Protein AF-A0A832HFD1-F1 (afdb_monomer_lite)

Sequence (320 aa):
MRHITHAALLLTVIVSAGAAWGQTTTPASANRLATMEELQEMYAAKAYRQCIQHIARVMPPLGEPPAGYTKYALLMLRAECLVSTGDTFSARLAYESAANEAKDATQSAAARARIAVLDRAVSNKISVPGQAEGIDITTEAGRQQGMALVFGESMEKLKREAAEAQKAKSLPPIFRVGPLARETRSLELATTGKDEQTVEVVMPLAELIYELIDTDLDLASNKIAEIRRNAEANAVVSGGWRVENGRTWWQQDSVRVGLSADERRWLREKIVYLGKVNETLDQLREASKKDWGRTGKGWQPLQAKTRKVAAEAQGVLARE

pLDDT: mean 89.85, std 14.91, range [30.02, 98.5]

Structure (mmCIF, N/CA/C/O backbone):
data_AF-A0A832HFD1-F1
#
_entry.id   AF-A0A832HFD1-F1
#
loop_
_atom_site.group_PDB
_atom_site.id
_atom_site.type_symbol
_atom_site.label_atom_id
_atom_site.label_alt_id
_atom_site.label_comp_id
_atom_site.label_asym_id
_atom_site.label_entity_id
_atom_site.label_seq_id
_atom_site.pdbx_PDB_ins_code
_atom_site.Cartn_x
_atom_site.Cartn_y
_atom_site.Cartn_z
_atom_site.occupancy
_atom_site.B_iso_or_equiv
_atom_site.auth_seq_id
_atom_site.auth_comp_id
_atom_site.auth_asym_id
_atom_site.auth_atom_id
_atom_site.pdbx_PDB_model_num
ATOM 1 N N . MET A 1 1 ? -52.241 2.525 5.252 1.00 45.91 1 MET A N 1
ATOM 2 C CA . MET A 1 1 ? -53.246 1.468 5.499 1.00 45.91 1 MET A CA 1
ATOM 3 C C . MET A 1 1 ? -52.607 0.095 5.352 1.00 45.91 1 MET A C 1
ATOM 5 O O . MET A 1 1 ? -52.474 -0.391 4.240 1.00 45.91 1 MET A O 1
ATOM 9 N N . ARG A 1 2 ? -52.200 -0.508 6.468 1.00 39.62 2 ARG A N 1
ATOM 10 C CA . ARG A 1 2 ? -52.451 -1.911 6.828 1.00 39.62 2 ARG A CA 1
ATOM 11 C C . ARG A 1 2 ? -51.896 -2.102 8.236 1.00 39.62 2 ARG A C 1
ATOM 13 O O . ARG A 1 2 ? -50.731 -1.838 8.500 1.00 39.62 2 ARG A O 1
ATOM 20 N N . HIS A 1 3 ? -52.829 -2.411 9.122 1.00 36.88 3 HIS A N 1
ATOM 21 C CA . HIS A 1 3 ? -52.683 -2.563 10.556 1.00 36.88 3 HIS A CA 1
ATOM 22 C C . HIS A 1 3 ? -51.975 -3.874 10.879 1.00 36.88 3 HIS A C 1
ATOM 24 O O . HIS A 1 3 ? -52.319 -4.890 10.281 1.00 36.88 3 HIS A O 1
ATOM 30 N N . ILE A 1 4 ? -51.089 -3.863 11.876 1.00 43.69 4 ILE A N 1
ATOM 31 C CA . ILE A 1 4 ? -50.870 -5.032 12.731 1.00 43.69 4 ILE A CA 1
ATOM 32 C C . ILE A 1 4 ? -50.872 -4.554 14.183 1.00 43.69 4 ILE A C 1
ATOM 34 O O . ILE A 1 4 ? -50.094 -3.697 14.597 1.00 43.69 4 ILE A O 1
ATOM 38 N N . THR A 1 5 ? -51.846 -5.088 14.901 1.00 42.09 5 THR A N 1
ATOM 39 C CA . THR A 1 5 ? -52.250 -4.846 16.279 1.00 42.09 5 THR A CA 1
ATOM 40 C C . THR A 1 5 ? -51.669 -5.926 17.199 1.00 42.09 5 THR A C 1
ATOM 42 O O . THR A 1 5 ? -51.679 -7.098 16.849 1.00 42.09 5 THR A O 1
ATOM 45 N N . HIS A 1 6 ? -51.253 -5.481 18.390 1.00 33.00 6 HIS A N 1
ATOM 46 C CA . HIS A 1 6 ? -51.291 -6.135 19.713 1.00 33.00 6 HIS A CA 1
ATOM 47 C C . HIS A 1 6 ? -50.597 -7.490 19.954 1.00 33.00 6 HIS A C 1
ATOM 49 O O . HIS A 1 6 ? -51.021 -8.516 19.443 1.00 33.00 6 HIS A O 1
ATOM 55 N N . ALA A 1 7 ? -49.694 -7.506 20.945 1.00 31.12 7 ALA A N 1
ATOM 56 C CA . ALA A 1 7 ? -49.776 -8.434 22.081 1.00 31.12 7 ALA A CA 1
ATOM 57 C C . ALA A 1 7 ? -48.876 -7.943 23.229 1.00 31.12 7 ALA A C 1
ATOM 59 O O . ALA A 1 7 ? -47.653 -8.043 23.175 1.00 31.12 7 ALA A O 1
ATOM 60 N N . ALA A 1 8 ? -49.508 -7.390 24.263 1.00 41.06 8 ALA A N 1
ATOM 61 C CA . ALA A 1 8 ? -48.922 -7.215 25.580 1.00 41.06 8 ALA A CA 1
ATOM 62 C C . ALA A 1 8 ? -48.957 -8.564 26.309 1.00 41.06 8 ALA A C 1
ATOM 64 O O . ALA A 1 8 ? -49.994 -9.228 26.307 1.00 41.06 8 ALA A O 1
ATOM 65 N N . LEU A 1 9 ? -47.863 -8.943 26.970 1.00 30.02 9 LEU A N 1
ATOM 66 C CA . LEU A 1 9 ? -47.901 -9.986 27.988 1.00 30.02 9 LEU A CA 1
ATOM 67 C C . LEU A 1 9 ? -47.094 -9.532 29.206 1.00 30.02 9 LEU A C 1
ATOM 69 O O . LEU A 1 9 ? -45.867 -9.494 29.200 1.00 30.02 9 LEU A O 1
ATOM 73 N N . LEU A 1 10 ? -47.846 -9.142 30.233 1.00 38.78 10 LEU A N 1
ATOM 74 C CA . LEU A 1 10 ? -47.416 -9.052 31.620 1.00 38.78 10 LEU A CA 1
ATOM 75 C C . LEU A 1 10 ? -47.047 -10.459 32.102 1.00 38.78 10 LEU A C 1
ATOM 77 O O . LEU A 1 10 ? -47.892 -11.353 32.067 1.00 38.78 10 LEU A O 1
ATOM 81 N N . LEU A 1 11 ? -45.826 -10.634 32.606 1.00 33.38 11 LEU A N 1
ATOM 82 C CA . LEU A 1 11 ? -45.492 -11.774 33.451 1.00 33.38 11 LEU A CA 1
ATOM 83 C C . LEU A 1 11 ? -44.870 -11.274 34.756 1.00 33.38 11 LEU A C 1
ATOM 85 O O . LEU A 1 11 ? -43.754 -10.759 34.797 1.00 33.38 11 LEU A O 1
ATOM 89 N N . THR A 1 12 ? -45.649 -11.418 35.818 1.00 45.88 12 THR A N 1
ATOM 90 C CA . THR A 1 12 ? -45.281 -11.194 37.212 1.00 45.88 12 THR A CA 1
ATOM 91 C C . THR A 1 12 ? -44.555 -12.439 37.719 1.00 45.88 12 THR A C 1
ATOM 93 O O . THR A 1 12 ? -45.145 -13.517 37.722 1.00 45.88 12 THR A O 1
ATOM 96 N N . VAL A 1 13 ? -43.306 -12.315 38.182 1.00 41.66 13 VAL A N 1
ATOM 97 C CA . VAL A 1 13 ? -42.617 -13.392 38.917 1.00 41.66 13 VAL A CA 1
ATOM 98 C C . VAL A 1 13 ? -42.019 -12.849 40.216 1.00 41.66 13 VAL A C 1
ATOM 100 O O . VAL A 1 13 ? -41.031 -12.126 40.237 1.00 41.66 13 VAL A O 1
ATOM 103 N N . ILE A 1 14 ? -42.740 -13.188 41.282 1.00 45.69 14 ILE A N 1
ATOM 104 C CA . ILE A 1 14 ? -42.367 -13.521 42.664 1.00 45.69 14 ILE A CA 1
ATOM 105 C C . ILE A 1 14 ? -40.906 -13.244 43.076 1.00 45.69 14 ILE A C 1
ATOM 107 O O . ILE A 1 14 ? -39.975 -13.958 42.705 1.00 45.69 14 ILE A O 1
ATOM 111 N N . VAL A 1 15 ? -40.755 -12.274 43.983 1.00 42.12 15 VAL A N 1
ATOM 112 C CA . VAL A 1 15 ? -39.576 -12.065 44.835 1.00 42.12 15 VAL A CA 1
ATOM 113 C C . VAL A 1 15 ? -39.558 -13.141 45.925 1.00 42.12 15 VAL A C 1
ATOM 115 O O . VAL A 1 15 ? -40.443 -13.179 46.776 1.00 42.12 15 VAL A O 1
ATOM 118 N N . SER A 1 16 ? -38.537 -14.000 45.912 1.00 51.69 16 SER A N 1
ATOM 119 C CA . SER A 1 16 ? -38.241 -14.947 46.994 1.00 51.69 16 SER A CA 1
ATOM 120 C C . SER A 1 16 ? -37.009 -14.460 47.756 1.00 51.69 16 SER A C 1
ATOM 122 O O . SER A 1 16 ? -35.888 -14.559 47.262 1.00 51.69 16 SER A O 1
ATOM 124 N N . ALA A 1 17 ? -37.213 -13.916 48.957 1.00 53.50 17 ALA A N 1
ATOM 125 C CA . ALA A 1 17 ? -36.142 -13.567 49.884 1.00 53.50 17 ALA A CA 1
ATOM 126 C C . ALA A 1 17 ? -35.651 -14.837 50.601 1.00 53.50 17 ALA A C 1
ATOM 128 O O . ALA A 1 17 ? -36.155 -15.209 51.657 1.00 53.50 17 ALA A O 1
ATOM 129 N N . GLY A 1 18 ? -34.684 -15.525 49.993 1.00 53.06 18 GLY A N 1
ATOM 130 C CA . GLY A 1 18 ? -33.932 -16.610 50.618 1.00 53.06 18 GLY A CA 1
ATOM 131 C C . GLY A 1 18 ? -32.576 -16.103 51.098 1.00 53.06 18 GLY A C 1
ATOM 132 O O . GLY A 1 18 ? -31.672 -15.900 50.293 1.00 53.06 18 GLY A O 1
ATOM 133 N N . ALA A 1 19 ? -32.430 -15.903 52.408 1.00 54.50 19 ALA A N 1
ATOM 134 C CA . ALA A 1 19 ? -31.140 -15.677 53.049 1.00 54.50 19 ALA A CA 1
ATOM 135 C C . ALA A 1 19 ? -30.316 -16.976 52.998 1.00 54.50 19 ALA A C 1
ATOM 137 O O . ALA A 1 19 ? -30.425 -17.831 53.876 1.00 54.50 19 ALA A O 1
ATOM 138 N N . ALA A 1 20 ? -29.519 -17.141 51.941 1.00 49.97 20 ALA A N 1
ATOM 139 C CA . ALA A 1 20 ? -28.544 -18.215 51.827 1.00 49.97 20 ALA A CA 1
ATOM 140 C C . ALA A 1 20 ? -27.268 -17.819 52.580 1.00 49.97 20 ALA A C 1
ATOM 142 O O . ALA A 1 20 ? -26.586 -16.853 52.241 1.00 49.97 20 ALA A O 1
ATOM 143 N N . TRP A 1 21 ? -26.983 -18.571 53.637 1.00 58.81 21 TRP A N 1
ATOM 144 C CA . TRP A 1 21 ? -25.761 -18.475 54.418 1.00 58.81 21 TRP A CA 1
ATOM 145 C C . TRP A 1 21 ? -24.572 -18.897 53.549 1.00 58.81 21 TRP A C 1
ATOM 147 O O . TRP A 1 21 ? -24.682 -19.794 52.714 1.00 58.81 21 TRP A O 1
ATOM 157 N N . GLY A 1 22 ? -23.454 -18.195 53.731 1.00 55.31 22 GLY A N 1
ATOM 158 C CA . GLY A 1 22 ? -22.302 -18.196 52.839 1.00 55.31 22 GLY A CA 1
ATOM 159 C C . GLY A 1 22 ? -21.750 -19.580 52.512 1.00 55.31 22 GLY A C 1
ATOM 160 O O . GLY A 1 22 ? -21.156 -20.246 53.355 1.00 55.31 22 GLY A O 1
ATOM 161 N N . GLN A 1 23 ? -21.846 -19.948 51.237 1.00 54.56 23 GLN A N 1
ATOM 162 C CA . GLN A 1 23 ? -20.852 -20.803 50.609 1.00 54.56 23 GLN A CA 1
ATOM 163 C C . GLN A 1 23 ? -19.712 -19.895 50.150 1.00 54.56 23 GLN A C 1
ATOM 165 O O . GLN A 1 23 ? -19.796 -19.227 49.121 1.00 54.56 23 GLN A O 1
ATOM 170 N N . THR A 1 24 ? -18.645 -19.833 50.939 1.00 48.09 24 THR A N 1
ATOM 171 C CA . THR A 1 24 ? -17.357 -19.308 50.492 1.00 48.09 24 THR A CA 1
ATOM 172 C C . THR A 1 24 ? -16.792 -20.273 49.456 1.00 48.09 24 THR A C 1
ATOM 174 O O . THR A 1 24 ? -16.043 -21.195 49.769 1.00 48.09 24 THR A O 1
ATOM 177 N N . THR A 1 25 ? -17.175 -20.076 48.194 1.00 59.81 25 THR A N 1
ATOM 178 C CA . THR A 1 25 ? -16.519 -20.710 47.051 1.00 59.81 25 THR A CA 1
ATOM 179 C C . THR A 1 25 ? -15.042 -20.330 47.083 1.00 59.81 25 THR A C 1
ATOM 181 O O . THR A 1 25 ? -14.672 -19.189 46.805 1.00 59.81 25 THR A O 1
ATOM 184 N N . THR A 1 26 ? -14.193 -21.274 47.478 1.00 51.56 26 THR A N 1
ATOM 185 C CA . THR A 1 26 ? -12.739 -21.134 47.405 1.00 51.56 26 THR A CA 1
ATOM 186 C C . THR A 1 26 ? -12.351 -20.916 45.934 1.00 51.56 26 THR A C 1
ATOM 188 O O . THR A 1 26 ? -12.770 -21.705 45.083 1.00 51.56 26 THR A O 1
ATOM 191 N N . PRO A 1 27 ? -11.604 -19.853 45.585 1.00 53.03 27 PRO A N 1
ATOM 192 C CA . PRO A 1 27 ? -11.379 -19.472 44.195 1.00 53.03 27 PRO A CA 1
ATOM 193 C C . PRO A 1 27 ? -10.343 -20.402 43.552 1.00 53.03 27 PRO A C 1
ATOM 195 O O . PRO A 1 27 ? -9.139 -20.173 43.630 1.00 53.03 27 PRO A O 1
ATOM 198 N N . ALA A 1 28 ? -10.806 -21.457 42.885 1.00 49.97 28 ALA A N 1
ATOM 199 C CA . ALA A 1 28 ? -9.959 -22.411 42.163 1.00 49.97 28 ALA A CA 1
ATOM 200 C C . ALA A 1 28 ? -9.420 -21.886 40.808 1.00 49.97 28 ALA A C 1
ATOM 202 O O . ALA A 1 28 ? -8.911 -22.662 40.006 1.00 49.97 28 ALA A O 1
ATOM 203 N N . SER A 1 29 ? -9.512 -20.585 40.513 1.00 55.88 29 SER A N 1
ATOM 204 C CA . SER A 1 29 ? -9.253 -20.037 39.168 1.00 55.88 29 SER A CA 1
ATOM 205 C C . SER A 1 29 ? -8.096 -19.036 39.073 1.00 55.88 29 SER A C 1
ATOM 207 O O . SER A 1 29 ? -7.950 -18.377 38.046 1.00 55.88 29 SER A O 1
ATOM 209 N N . ALA A 1 30 ? -7.230 -18.925 40.085 1.00 60.38 30 ALA A N 1
AT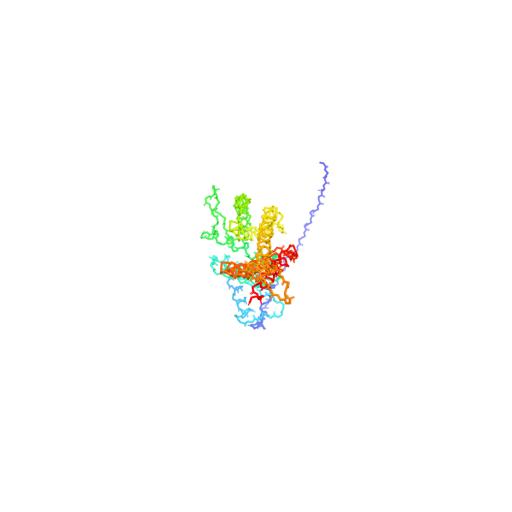OM 210 C CA . ALA A 1 30 ? -6.193 -17.884 40.116 1.00 60.38 30 ALA A CA 1
ATOM 211 C C . ALA A 1 30 ? -5.116 -17.991 39.008 1.00 60.38 30 ALA A C 1
ATOM 213 O O . ALA A 1 30 ? -4.365 -17.039 38.814 1.00 60.38 30 ALA A O 1
ATOM 214 N N . ASN A 1 31 ? -5.041 -19.109 38.271 1.00 78.69 31 ASN A N 1
ATOM 215 C CA . ASN A 1 31 ? -4.005 -19.330 37.253 1.00 78.69 31 ASN A CA 1
ATOM 216 C C . ASN A 1 31 ? -4.531 -19.717 35.856 1.00 78.69 31 ASN A C 1
ATOM 218 O O . ASN A 1 31 ? -3.772 -20.206 35.021 1.00 78.69 31 ASN A O 1
ATOM 222 N N . ARG A 1 32 ? -5.829 -19.535 35.578 1.00 91.69 32 ARG A N 1
ATOM 223 C CA . ARG A 1 32 ? -6.375 -19.777 34.232 1.00 91.69 32 ARG A CA 1
ATOM 224 C C . ARG A 1 32 ? -6.179 -18.534 3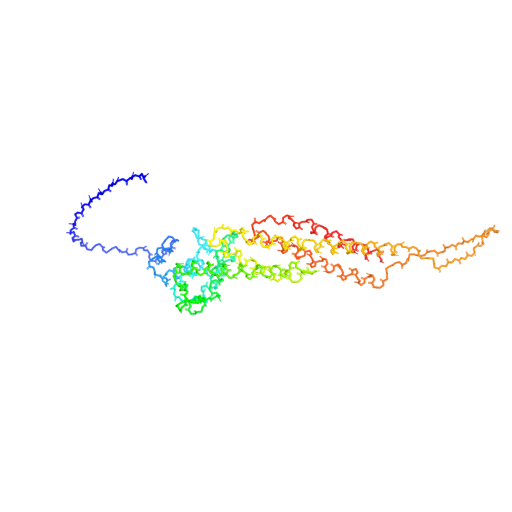3.354 1.00 91.69 32 ARG A C 1
ATOM 226 O O . ARG A 1 32 ? -6.461 -17.418 33.783 1.00 91.69 32 ARG A O 1
ATOM 233 N N . LEU A 1 33 ? -5.721 -18.730 32.114 1.00 93.00 33 LEU A N 1
ATOM 234 C CA . LEU A 1 33 ? -5.699 -17.674 31.096 1.00 93.00 33 LEU A CA 1
ATOM 235 C C . LEU A 1 33 ? -7.134 -17.298 30.694 1.00 93.00 33 LEU A C 1
ATOM 237 O O . LEU A 1 33 ? -7.939 -18.187 30.413 1.00 93.00 33 LEU A O 1
ATOM 241 N N . ALA A 1 34 ? -7.428 -15.996 30.660 1.00 95.44 34 ALA A N 1
ATOM 242 C CA . ALA A 1 34 ? -8.746 -15.482 30.298 1.00 95.44 34 ALA A CA 1
ATOM 243 C C . ALA A 1 34 ? -9.048 -15.754 28.822 1.00 95.44 34 ALA A C 1
ATOM 245 O O . ALA A 1 34 ? -8.271 -15.348 27.960 1.00 95.44 34 ALA A O 1
ATOM 246 N N . THR A 1 35 ? -10.172 -16.414 28.565 1.00 96.75 35 THR A N 1
ATOM 247 C CA . THR A 1 35 ? -10.731 -16.712 27.242 1.00 96.75 35 THR A CA 1
ATOM 248 C C . THR A 1 35 ? -11.055 -15.446 26.453 1.00 96.75 35 THR A C 1
ATOM 250 O O . THR A 1 35 ? -11.234 -14.371 27.018 1.00 96.75 35 THR A O 1
ATOM 253 N N . MET A 1 36 ? -11.154 -15.562 25.122 1.00 96.88 36 MET A N 1
ATOM 254 C CA . MET A 1 36 ? -11.506 -14.418 24.272 1.00 96.88 36 MET A CA 1
ATOM 255 C C . MET A 1 36 ? -12.879 -13.828 24.636 1.00 96.88 36 MET A C 1
ATOM 257 O O . MET A 1 36 ? -13.050 -12.615 24.583 1.00 96.88 36 MET A O 1
ATOM 261 N N . GLU A 1 37 ? -13.827 -14.674 25.041 1.00 97.12 37 GLU A N 1
ATOM 262 C CA . GLU A 1 37 ? -15.165 -14.264 25.477 1.00 97.12 37 GLU A CA 1
ATOM 263 C C . GLU A 1 37 ? -15.106 -13.483 26.799 1.00 97.12 37 GLU A C 1
ATOM 265 O O . GLU A 1 37 ? -15.589 -12.358 26.857 1.00 97.12 37 GLU A O 1
ATOM 270 N N . GLU A 1 38 ? -14.373 -13.977 27.806 1.00 97.19 38 GLU A N 1
ATOM 271 C CA . GLU A 1 38 ? -14.138 -13.244 29.066 1.00 97.19 38 GLU A CA 1
ATOM 272 C C . GLU A 1 38 ? -13.448 -11.885 28.823 1.00 97.19 38 GLU A C 1
ATOM 274 O O . GLU A 1 38 ? -13.773 -10.884 29.463 1.00 97.19 38 GLU A O 1
ATOM 279 N N . LEU A 1 39 ? -12.504 -11.805 27.876 1.00 97.69 39 LEU A N 1
ATOM 280 C CA . LEU A 1 39 ? -11.861 -10.538 27.506 1.00 97.69 39 LEU A CA 1
ATOM 281 C C . LEU A 1 39 ? -12.850 -9.548 26.869 1.00 97.69 39 LEU A C 1
ATOM 283 O O . LEU A 1 39 ? -12.781 -8.345 27.144 1.00 97.69 39 LEU A O 1
ATOM 287 N N . GLN A 1 40 ? -13.765 -10.037 26.029 1.00 97.56 40 GLN A N 1
ATOM 288 C CA . GLN A 1 40 ? -14.833 -9.232 25.432 1.00 97.56 40 GLN A CA 1
ATOM 289 C C . GLN A 1 40 ? -15.848 -8.774 26.483 1.00 97.56 40 GLN A C 1
ATOM 291 O O . GLN A 1 40 ? -16.264 -7.616 26.452 1.00 97.56 40 GLN A O 1
ATOM 296 N N . GLU A 1 41 ? -16.188 -9.623 27.452 1.00 97.81 41 GLU A N 1
ATOM 297 C CA . GLU A 1 41 ? -17.024 -9.252 28.597 1.00 97.81 41 GLU A CA 1
ATOM 298 C C . GLU A 1 41 ? -16.371 -8.144 29.430 1.00 97.81 41 GLU A C 1
ATOM 300 O O . GLU A 1 41 ? -17.030 -7.158 29.759 1.00 97.81 41 GLU A O 1
ATOM 305 N N . MET A 1 42 ? -15.063 -8.231 29.708 1.00 98.12 42 MET A N 1
ATOM 306 C CA . MET A 1 42 ? -14.330 -7.157 30.396 1.00 98.12 42 MET A CA 1
ATOM 307 C C . MET A 1 42 ? -14.377 -5.840 29.614 1.00 98.12 42 MET A C 1
ATOM 309 O O . MET A 1 42 ? -14.525 -4.771 30.212 1.00 98.12 42 MET A O 1
ATOM 313 N N . TYR A 1 43 ? -14.262 -5.896 28.286 1.00 97.88 43 TYR A N 1
ATOM 314 C CA . TYR A 1 43 ? -14.399 -4.716 27.434 1.00 97.88 43 TYR A CA 1
ATOM 315 C C . TYR A 1 43 ? -15.817 -4.133 27.501 1.00 97.88 43 TYR A C 1
ATOM 317 O O . TYR A 1 43 ? -15.975 -2.937 27.752 1.00 97.88 43 TYR A O 1
ATOM 325 N N . ALA A 1 44 ? -16.847 -4.970 27.361 1.00 97.19 44 ALA A N 1
ATOM 326 C CA . ALA A 1 44 ? -18.249 -4.564 27.448 1.00 97.19 44 ALA A CA 1
ATOM 327 C C . ALA A 1 44 ? -18.602 -3.976 28.827 1.00 97.19 44 ALA A C 1
ATOM 329 O O . ALA A 1 44 ? -19.327 -2.983 28.919 1.00 97.19 44 ALA A O 1
ATOM 330 N N . ALA A 1 45 ? -18.018 -4.521 29.897 1.00 97.56 45 ALA A N 1
ATOM 331 C CA . ALA A 1 45 ? -18.128 -4.022 31.266 1.00 97.56 45 ALA A CA 1
ATOM 332 C C . ALA A 1 45 ? -17.306 -2.743 31.530 1.00 97.56 45 ALA A C 1
ATOM 334 O O . ALA A 1 45 ? -17.263 -2.260 32.662 1.00 97.56 45 ALA A O 1
ATOM 335 N N . LYS A 1 46 ? -16.639 -2.184 30.509 1.00 97.38 46 LYS A N 1
ATOM 336 C CA . LYS A 1 46 ? -15.745 -1.016 30.597 1.00 97.38 46 LYS A CA 1
ATOM 337 C C . LYS A 1 46 ? -14.558 -1.211 31.550 1.00 97.38 46 LYS A C 1
ATOM 339 O O . LYS A 1 46 ? -13.926 -0.243 31.977 1.00 97.38 46 LYS A O 1
ATOM 344 N N . ALA A 1 47 ? -14.190 -2.456 31.847 1.00 97.94 47 ALA A N 1
ATOM 345 C CA . ALA A 1 47 ? -13.033 -2.819 32.662 1.00 97.94 47 ALA A CA 1
ATOM 346 C C . ALA A 1 47 ? -11.727 -2.789 31.836 1.00 97.94 47 ALA A C 1
ATOM 348 O O . ALA A 1 47 ? -10.908 -3.707 31.892 1.00 97.94 47 ALA A O 1
ATOM 349 N N . TYR A 1 48 ? -11.504 -1.718 31.063 1.00 98.25 48 TYR A N 1
ATOM 350 C CA . TYR A 1 48 ? -10.458 -1.642 30.030 1.00 98.25 48 TYR A CA 1
ATOM 351 C C . TYR A 1 48 ? -9.047 -1.922 30.558 1.00 98.25 48 TYR A C 1
ATOM 353 O O . TYR A 1 48 ? -8.282 -2.656 29.937 1.00 98.25 48 TYR A O 1
ATOM 361 N N . ARG A 1 49 ? -8.697 -1.385 31.736 1.00 98.12 49 ARG A N 1
ATOM 362 C CA . ARG A 1 49 ? -7.375 -1.613 32.348 1.00 98.12 49 ARG A CA 1
ATOM 363 C C . ARG A 1 49 ? -7.152 -3.081 32.710 1.00 98.12 49 ARG A C 1
ATOM 365 O O . ARG A 1 49 ? -6.057 -3.592 32.499 1.00 98.12 49 ARG A O 1
ATOM 372 N N . GLN A 1 50 ? -8.180 -3.752 33.230 1.00 97.75 50 GLN A N 1
ATOM 373 C CA . GLN A 1 50 ? -8.116 -5.180 33.544 1.00 97.75 50 GLN A CA 1
ATOM 374 C C . GLN A 1 50 ? -8.023 -5.997 32.253 1.00 97.75 50 GLN A C 1
ATOM 376 O O . GLN A 1 50 ? -7.135 -6.838 32.135 1.00 97.75 50 GLN A O 1
ATOM 381 N N . CYS A 1 51 ? -8.843 -5.675 31.247 1.00 98.25 51 CYS A N 1
ATOM 382 C CA . CYS A 1 51 ? -8.787 -6.315 29.932 1.00 98.25 51 CYS A CA 1
ATOM 383 C C . CYS A 1 51 ? -7.369 -6.241 29.327 1.00 98.25 51 CYS A C 1
ATOM 385 O O . CYS A 1 51 ? -6.805 -7.270 28.963 1.00 98.25 51 CYS A O 1
ATOM 387 N N . ILE A 1 52 ? -6.724 -5.065 29.332 1.00 97.88 52 ILE A N 1
ATOM 388 C CA . ILE A 1 52 ? -5.340 -4.892 28.845 1.00 97.88 52 ILE A CA 1
ATOM 389 C C . ILE A 1 52 ? -4.346 -5.778 29.614 1.00 97.88 52 ILE A C 1
ATOM 391 O O . ILE A 1 52 ? -3.478 -6.400 28.997 1.00 97.88 52 ILE A O 1
ATOM 395 N N . GLN A 1 53 ? -4.462 -5.863 30.944 1.00 97.06 53 GLN A N 1
ATOM 396 C CA . GLN A 1 53 ? -3.592 -6.716 31.765 1.00 97.06 53 GLN A CA 1
ATOM 397 C C . GLN A 1 53 ? -3.766 -8.201 31.430 1.00 97.06 53 GLN A C 1
ATOM 399 O O . GLN A 1 53 ? -2.777 -8.927 31.329 1.00 97.06 53 GLN A O 1
ATOM 404 N N . HIS A 1 54 ? -5.005 -8.655 31.231 1.00 96.69 54 HIS A N 1
ATOM 405 C CA . HIS A 1 54 ? -5.281 -10.034 30.841 1.00 96.69 54 HIS A CA 1
ATOM 406 C C . HIS A 1 54 ? -4.797 -10.329 29.416 1.00 96.69 54 HIS A C 1
ATOM 408 O O . HIS A 1 54 ? -4.153 -11.357 29.210 1.00 96.69 54 HIS A O 1
ATOM 414 N N . ILE A 1 55 ? -4.980 -9.408 28.463 1.00 96.94 55 ILE A N 1
ATOM 415 C CA . ILE A 1 55 ? -4.422 -9.545 27.108 1.00 96.94 55 ILE A CA 1
ATOM 416 C C . ILE A 1 55 ? -2.897 -9.681 27.159 1.00 96.94 55 ILE A C 1
ATOM 418 O O . ILE A 1 55 ? -2.348 -10.547 26.486 1.00 96.94 55 ILE A O 1
ATOM 422 N N . ALA A 1 56 ? -2.203 -8.891 27.983 1.00 96.06 56 ALA A N 1
ATOM 423 C CA . ALA A 1 56 ? -0.747 -8.983 28.121 1.00 96.06 56 ALA A CA 1
ATOM 424 C C . ALA A 1 56 ? -0.268 -10.339 28.678 1.00 96.06 56 ALA A C 1
ATOM 426 O O . ALA A 1 56 ? 0.841 -10.766 28.369 1.00 96.06 56 ALA A O 1
ATOM 427 N N . ARG A 1 57 ? -1.092 -11.034 29.476 1.00 95.38 57 ARG A N 1
ATOM 428 C CA . ARG A 1 57 ? -0.795 -12.398 29.957 1.00 95.38 57 ARG A CA 1
ATOM 429 C C . ARG A 1 57 ? -1.034 -13.459 28.884 1.00 95.38 57 ARG A C 1
ATOM 431 O O . ARG A 1 57 ? -0.302 -14.440 28.833 1.00 95.38 57 ARG A O 1
ATOM 438 N N . VAL A 1 58 ? -2.058 -13.273 28.050 1.00 95.44 58 VAL A N 1
ATOM 439 C CA . VAL A 1 58 ? -2.415 -14.204 26.963 1.00 95.44 58 VAL A CA 1
ATOM 440 C C . VAL A 1 58 ? -1.500 -14.034 25.744 1.00 95.44 58 VAL A C 1
ATOM 442 O O . VAL A 1 58 ? -1.259 -14.993 25.016 1.00 95.44 58 VAL A O 1
ATOM 445 N N . MET A 1 59 ? -0.977 -12.827 25.525 1.00 94.81 59 MET A N 1
ATOM 446 C CA . MET A 1 59 ? -0.129 -12.467 24.392 1.00 94.81 59 MET A CA 1
ATOM 447 C C . MET A 1 59 ? 1.316 -12.225 24.859 1.00 94.81 59 MET A C 1
ATOM 449 O O . MET A 1 59 ? 1.681 -11.077 25.137 1.00 94.81 59 MET A O 1
ATOM 453 N N . PRO A 1 60 ? 2.152 -13.276 24.965 1.00 88.12 60 PRO A N 1
ATOM 454 C CA . PRO A 1 60 ? 3.552 -13.109 25.330 1.00 88.12 60 PRO A CA 1
ATOM 455 C C . PRO A 1 60 ? 4.286 -12.234 24.292 1.00 88.12 60 PRO A C 1
ATOM 457 O O . PRO A 1 60 ? 3.960 -12.294 23.105 1.00 88.12 60 PRO A O 1
ATOM 460 N N . PRO A 1 61 ? 5.296 -11.434 24.694 1.00 84.75 61 PRO A N 1
ATOM 461 C CA . PRO A 1 61 ? 6.009 -10.525 23.784 1.00 84.75 61 PRO A CA 1
ATOM 462 C C . PRO A 1 61 ? 6.685 -11.232 22.602 1.00 84.75 61 PRO A C 1
ATOM 464 O O . PRO A 1 61 ? 6.854 -10.646 21.536 1.00 84.75 61 PRO A O 1
ATOM 467 N N . LEU A 1 62 ? 7.082 -12.488 22.809 1.00 81.56 62 LEU A N 1
ATOM 468 C CA . LEU A 1 62 ? 7.723 -13.348 21.826 1.00 81.56 62 LEU A CA 1
ATOM 469 C C . LEU A 1 62 ? 6.954 -14.670 21.802 1.00 81.56 62 LEU A C 1
ATOM 471 O O . LEU A 1 62 ? 7.047 -15.453 22.745 1.00 81.56 62 LEU A O 1
ATOM 475 N N . GLY A 1 63 ? 6.178 -14.903 20.747 1.00 87.19 63 GLY A N 1
ATOM 476 C CA . GLY A 1 63 ? 5.483 -16.171 20.538 1.00 87.19 63 GLY A CA 1
ATOM 477 C C . GLY A 1 63 ? 4.100 -16.031 19.916 1.00 87.19 63 GLY A C 1
ATOM 478 O O . GLY A 1 63 ? 3.530 -14.942 19.835 1.00 87.19 63 GLY A O 1
ATOM 479 N N . GLU A 1 64 ? 3.577 -17.173 19.478 1.00 91.38 64 GLU A N 1
ATOM 480 C CA . GLU A 1 64 ? 2.177 -17.316 19.094 1.00 91.38 64 GLU A CA 1
ATOM 481 C C . GLU A 1 64 ? 1.300 -17.372 20.351 1.00 91.38 64 GLU A C 1
ATOM 483 O O . GLU A 1 64 ? 1.706 -17.965 21.360 1.00 91.38 64 GLU A O 1
ATOM 488 N N . PRO A 1 65 ? 0.100 -16.769 20.326 1.00 92.38 65 PRO A N 1
ATOM 489 C CA . PRO A 1 65 ? -0.830 -16.915 21.428 1.00 92.38 65 PRO A CA 1
ATOM 490 C C . PRO A 1 65 ? -1.314 -18.377 21.529 1.00 92.38 65 PRO A C 1
ATOM 492 O O . PRO A 1 65 ? -1.225 -19.134 20.556 1.00 92.38 65 PRO A O 1
ATOM 495 N N . PRO A 1 66 ? -1.847 -18.798 22.691 1.00 92.50 66 PRO A N 1
ATOM 496 C CA . PRO A 1 66 ? -2.387 -20.145 22.862 1.00 92.50 66 PRO A CA 1
ATOM 497 C C . PRO A 1 66 ? -3.462 -20.496 21.818 1.00 92.50 66 PRO A C 1
ATOM 499 O O . PRO A 1 66 ? -4.088 -19.620 21.215 1.00 92.50 66 PRO A O 1
ATOM 502 N N . ALA A 1 67 ? -3.731 -21.792 21.636 1.00 92.94 67 ALA A N 1
ATOM 503 C CA . ALA A 1 67 ? -4.816 -22.240 20.765 1.00 92.94 67 ALA A CA 1
ATOM 504 C C . ALA A 1 67 ? -6.160 -21.609 21.187 1.00 92.94 67 ALA A C 1
ATOM 506 O O . ALA A 1 67 ? -6.480 -21.546 22.373 1.00 92.94 67 ALA A O 1
ATOM 507 N N . GLY A 1 68 ? -6.940 -21.142 20.208 1.00 92.19 68 GLY A N 1
ATOM 508 C CA . GLY A 1 68 ? -8.221 -20.459 20.432 1.00 92.19 68 GLY A CA 1
ATOM 509 C C . GLY A 1 68 ? -8.153 -18.930 20.379 1.00 92.19 68 GLY A C 1
ATOM 510 O O . GLY A 1 68 ? -9.195 -18.288 20.278 1.00 92.19 68 GLY A O 1
ATOM 511 N N . TYR A 1 69 ? -6.956 -18.340 20.358 1.00 96.06 69 TYR A N 1
ATOM 512 C CA . TYR A 1 69 ? -6.779 -16.908 20.121 1.00 96.06 69 TYR A CA 1
ATOM 513 C C . TYR A 1 69 ? -6.179 -16.655 18.743 1.00 96.06 69 TYR A C 1
ATOM 515 O O . TYR A 1 69 ? -5.433 -17.468 18.199 1.00 96.06 69 TYR A O 1
ATOM 523 N N . THR A 1 70 ? -6.458 -15.477 18.193 1.00 95.56 70 THR A N 1
ATOM 524 C CA . THR A 1 70 ? -5.676 -14.943 17.078 1.00 95.56 70 THR A CA 1
ATOM 525 C C . THR A 1 70 ? -4.947 -13.695 17.549 1.00 95.56 70 THR A C 1
ATOM 527 O O . THR A 1 70 ? -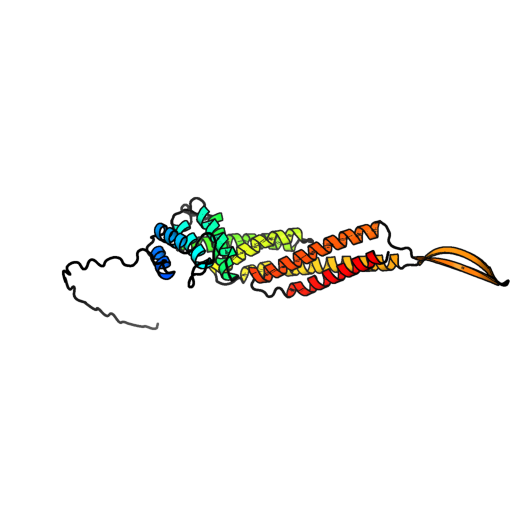5.522 -12.857 18.248 1.00 95.56 70 THR A O 1
ATOM 530 N N . LYS A 1 71 ? -3.674 -13.563 17.163 1.00 96.44 71 LYS A N 1
ATOM 531 C CA . LYS A 1 71 ? -2.855 -12.399 17.518 1.00 96.44 71 LYS A CA 1
ATOM 532 C C . LYS A 1 71 ? -3.501 -11.097 17.038 1.00 96.44 71 LYS A C 1
ATOM 534 O O . LYS A 1 71 ? -3.573 -10.138 17.798 1.00 96.44 71 LYS A O 1
ATOM 539 N N . TYR A 1 72 ? -4.083 -11.116 15.835 1.00 97.12 72 TYR A N 1
ATOM 540 C CA . TYR A 1 72 ? -4.908 -10.031 15.303 1.00 97.12 72 TYR A CA 1
ATOM 541 C C . TYR A 1 72 ? -6.036 -9.615 16.262 1.00 97.12 72 TYR A C 1
ATOM 543 O O . TYR A 1 72 ? -6.105 -8.451 16.648 1.00 97.12 72 TYR A O 1
ATOM 551 N N . ALA A 1 73 ? -6.897 -10.549 16.689 1.00 97.38 73 ALA A N 1
ATOM 552 C CA . ALA A 1 73 ? -8.048 -10.219 17.534 1.00 97.38 73 ALA A CA 1
ATOM 553 C C . ALA A 1 73 ? -7.633 -9.661 18.906 1.00 97.38 73 ALA A C 1
ATOM 555 O O . ALA A 1 73 ? -8.248 -8.711 19.390 1.00 97.38 73 ALA A O 1
ATOM 556 N N . LEU A 1 74 ? -6.568 -10.203 19.506 1.00 97.75 74 LEU A N 1
ATOM 557 C CA . LEU A 1 74 ? -6.019 -9.700 20.770 1.00 97.75 74 LEU A CA 1
ATOM 558 C C . LEU A 1 74 ? -5.444 -8.283 20.625 1.00 97.75 74 LEU A C 1
ATOM 560 O O . LEU A 1 74 ? -5.681 -7.435 21.486 1.00 97.75 74 LEU A O 1
ATOM 564 N N . LEU A 1 75 ? -4.717 -8.008 19.537 1.00 97.88 75 LEU A N 1
ATOM 565 C CA . LEU A 1 75 ? -4.163 -6.681 19.258 1.00 97.88 75 LEU A CA 1
ATOM 566 C C . LEU A 1 75 ? -5.259 -5.648 18.988 1.00 97.88 75 LEU A C 1
ATOM 568 O O . LEU A 1 75 ? -5.187 -4.547 19.530 1.00 97.88 75 LEU A O 1
ATOM 572 N N . MET A 1 76 ? -6.293 -6.015 18.224 1.00 98.31 76 MET A N 1
ATOM 573 C CA . MET A 1 76 ? -7.463 -5.163 17.998 1.00 98.31 76 MET A CA 1
ATOM 574 C C . MET A 1 76 ? -8.168 -4.833 19.314 1.00 98.31 76 MET A C 1
ATOM 576 O O . MET A 1 76 ? -8.368 -3.662 19.616 1.00 98.31 76 MET A O 1
ATOM 580 N N . LEU A 1 77 ? -8.477 -5.837 20.142 1.00 98.31 77 LEU A N 1
ATOM 581 C CA . LEU A 1 77 ? -9.152 -5.614 21.425 1.00 98.31 77 LEU A CA 1
ATOM 582 C C . LEU A 1 77 ? -8.308 -4.763 22.385 1.00 98.31 77 LEU A C 1
ATOM 584 O O . LEU A 1 77 ? -8.832 -3.878 23.065 1.00 98.31 77 LEU A O 1
ATOM 588 N N . ARG A 1 78 ? -6.989 -4.991 22.418 1.00 98.38 78 ARG A N 1
ATOM 589 C CA . ARG A 1 78 ? -6.057 -4.166 23.197 1.00 98.38 78 ARG A CA 1
ATOM 590 C C . ARG A 1 78 ? -6.098 -2.715 22.737 1.00 98.38 78 ARG A C 1
ATOM 592 O O . ARG A 1 78 ? -6.156 -1.821 23.578 1.00 98.38 78 ARG A O 1
ATOM 599 N N . ALA A 1 79 ? -6.047 -2.487 21.430 1.00 98.50 79 ALA A N 1
ATOM 600 C CA . ALA A 1 79 ? -6.088 -1.153 20.856 1.00 98.50 79 ALA A CA 1
ATOM 601 C C . ALA A 1 79 ? -7.410 -0.444 21.189 1.00 98.50 79 ALA A C 1
ATOM 603 O O . ALA A 1 79 ? -7.378 0.697 21.643 1.00 98.50 79 ALA A O 1
ATOM 604 N N . GLU A 1 80 ? -8.549 -1.134 21.091 1.00 98.38 80 GLU A N 1
ATOM 605 C CA . GLU A 1 80 ? -9.860 -0.591 21.475 1.00 98.38 80 GLU A CA 1
ATOM 606 C C . GLU A 1 80 ? -9.910 -0.186 22.956 1.00 98.38 80 GLU A C 1
ATOM 608 O O . GLU A 1 80 ? -10.362 0.911 23.288 1.00 98.38 80 GLU A O 1
ATOM 613 N N . CYS A 1 81 ? -9.383 -1.022 23.860 1.00 98.50 81 CYS A N 1
ATOM 614 C CA . CYS A 1 81 ? -9.273 -0.669 25.278 1.00 98.50 81 CYS A CA 1
ATOM 615 C C . CYS A 1 81 ? -8.425 0.594 25.487 1.00 98.50 81 CYS A C 1
ATOM 617 O O . CYS A 1 81 ? -8.793 1.458 26.281 1.00 98.50 81 CYS A O 1
ATOM 619 N N . LEU A 1 82 ? -7.293 0.701 24.781 1.00 98.50 82 LEU A N 1
ATOM 620 C CA . LEU A 1 82 ? -6.378 1.839 24.888 1.00 98.50 82 LEU A CA 1
ATOM 621 C C . LEU A 1 82 ? -7.043 3.137 24.417 1.00 98.50 82 LEU A C 1
ATOM 623 O O . LEU A 1 82 ? -6.997 4.131 25.150 1.00 98.50 82 LEU A O 1
ATOM 627 N N . VAL A 1 83 ? -7.751 3.109 23.280 1.00 98.44 83 VAL A N 1
ATOM 628 C CA . VAL A 1 83 ? -8.534 4.260 22.797 1.00 98.44 83 VAL A CA 1
ATOM 629 C C . VAL A 1 83 ? -9.582 4.676 23.826 1.00 98.44 83 VAL A C 1
ATOM 631 O O . VAL A 1 83 ? -9.686 5.857 24.150 1.00 98.44 83 VAL A O 1
ATOM 634 N N . SER A 1 84 ? -10.320 3.724 24.400 1.00 98.06 84 SER A N 1
ATOM 635 C CA . SER A 1 84 ? -11.336 4.028 25.415 1.00 98.06 84 SER A CA 1
ATOM 636 C C . SER A 1 84 ? -10.765 4.557 26.735 1.00 98.06 84 SER A C 1
ATOM 638 O O . SER A 1 84 ? -11.492 5.183 27.502 1.00 98.06 84 SER A O 1
ATOM 640 N N . THR A 1 85 ? -9.471 4.360 27.000 1.00 98.00 85 THR A N 1
ATOM 641 C CA . THR A 1 85 ? -8.761 5.002 28.122 1.00 98.00 85 THR A CA 1
ATOM 642 C C . THR A 1 85 ? -8.100 6.336 27.761 1.00 98.00 85 THR A C 1
ATOM 644 O O . THR A 1 85 ? -7.522 6.973 28.640 1.00 98.00 85 THR A O 1
ATOM 647 N N . GLY A 1 86 ? -8.185 6.766 26.499 1.00 97.44 86 GLY A N 1
ATOM 648 C CA . GLY A 1 86 ? -7.579 8.001 25.998 1.00 97.44 86 GLY A CA 1
ATOM 649 C C . GLY A 1 86 ? -6.087 7.902 25.654 1.00 97.44 86 GLY A C 1
ATOM 650 O O . GLY A 1 86 ? -5.470 8.933 25.404 1.00 97.44 86 GLY A O 1
ATOM 651 N N . ASP A 1 87 ? -5.501 6.699 25.630 1.00 98.12 87 ASP A N 1
ATOM 652 C CA . ASP A 1 87 ? -4.107 6.470 25.219 1.00 98.12 87 ASP A CA 1
ATOM 653 C C . ASP A 1 87 ? -4.035 6.162 23.714 1.00 98.12 87 ASP A C 1
ATOM 655 O O . ASP A 1 87 ? -3.880 5.016 23.275 1.00 98.12 87 ASP A O 1
ATOM 659 N N . THR A 1 88 ? -4.204 7.205 22.901 1.00 97.44 88 THR A N 1
ATOM 660 C CA . THR A 1 88 ? -4.253 7.097 21.434 1.00 97.44 88 THR A CA 1
ATOM 661 C C . THR A 1 88 ? -2.921 6.686 20.823 1.00 97.44 88 THR A C 1
ATOM 663 O O . THR A 1 88 ? -2.911 5.974 19.818 1.00 97.44 88 THR A O 1
ATOM 666 N N . PHE A 1 89 ? -1.799 7.068 21.435 1.00 97.69 89 PHE A N 1
ATOM 667 C CA . PHE A 1 89 ? -0.470 6.702 20.95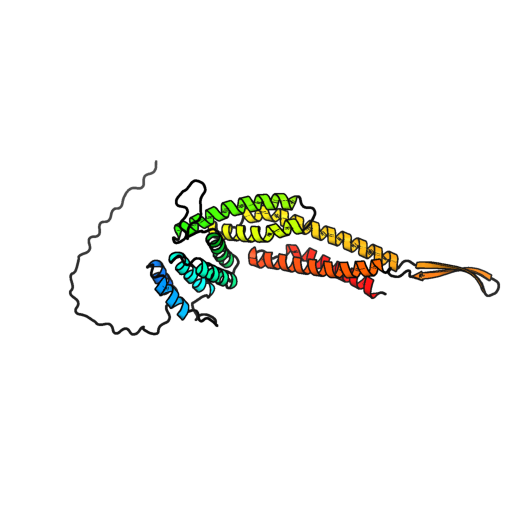2 1.00 97.69 89 PHE A CA 1
ATOM 668 C C . PHE A 1 89 ? -0.236 5.192 21.064 1.00 97.69 89 PHE A C 1
ATOM 670 O O . PHE A 1 89 ? 0.081 4.538 20.066 1.00 97.69 89 PHE A O 1
ATOM 677 N N . SER A 1 90 ? -0.462 4.605 22.244 1.00 98.25 90 SER A N 1
ATOM 678 C CA . SER A 1 90 ? -0.320 3.156 22.417 1.00 98.25 90 SER A CA 1
ATOM 679 C C . SER A 1 90 ? -1.353 2.386 21.594 1.00 98.25 90 SER A C 1
ATOM 681 O O . SER A 1 90 ? -1.042 1.317 21.059 1.00 98.25 90 SER A O 1
ATOM 683 N N . ALA A 1 91 ? -2.575 2.918 21.461 1.00 98.44 91 ALA A N 1
ATOM 684 C CA . ALA A 1 91 ? -3.602 2.321 20.614 1.00 98.44 91 ALA A CA 1
ATOM 685 C C . ALA A 1 91 ? -3.166 2.252 19.146 1.00 98.44 91 ALA A C 1
ATOM 687 O O . ALA A 1 91 ? -3.318 1.210 18.508 1.00 98.44 91 ALA A O 1
ATOM 688 N N . ARG A 1 92 ? -2.571 3.330 18.624 1.00 98.19 92 ARG A N 1
ATOM 689 C CA . ARG A 1 92 ? -2.047 3.400 17.256 1.00 98.19 92 ARG A CA 1
ATOM 690 C C . ARG A 1 92 ? -1.014 2.304 16.995 1.00 98.19 92 ARG A C 1
ATOM 692 O O . ARG A 1 92 ? -1.156 1.564 16.026 1.00 98.19 92 ARG A O 1
ATOM 699 N N . LEU A 1 93 ? -0.034 2.136 17.887 1.00 98.12 93 LEU A N 1
ATOM 700 C CA . LEU A 1 93 ? 0.984 1.078 17.770 1.00 98.12 93 LEU A CA 1
ATOM 701 C C . LEU A 1 93 ? 0.373 -0.334 17.807 1.00 98.12 93 LEU A C 1
ATOM 703 O O . LEU A 1 93 ? 0.815 -1.241 17.093 1.00 98.12 93 LEU A O 1
ATOM 707 N N . ALA A 1 94 ? -0.660 -0.533 18.630 1.00 98.19 94 ALA A N 1
ATOM 708 C CA . ALA A 1 94 ? -1.381 -1.800 18.697 1.00 98.19 94 ALA A CA 1
ATOM 709 C C . ALA A 1 94 ? -2.171 -2.080 17.404 1.00 98.19 94 ALA A C 1
ATOM 711 O O . ALA A 1 94 ? -2.121 -3.207 16.909 1.00 98.19 94 ALA A O 1
ATOM 712 N N . TYR A 1 95 ? -2.817 -1.073 16.803 1.00 98.44 95 TYR A N 1
ATOM 713 C CA . TYR A 1 95 ? -3.457 -1.217 15.492 1.00 98.44 95 TYR A CA 1
ATOM 714 C C . TYR A 1 95 ? -2.454 -1.449 14.361 1.00 98.44 95 TYR A C 1
ATOM 716 O O . TYR A 1 95 ? -2.734 -2.253 13.477 1.00 98.44 95 TYR A O 1
ATOM 724 N N . GLU A 1 96 ? -1.284 -0.808 14.376 1.00 97.94 96 GLU A N 1
ATOM 725 C CA . GLU A 1 96 ? -0.226 -1.074 13.388 1.00 97.94 96 GLU A CA 1
ATOM 726 C C . GLU A 1 96 ? 0.239 -2.527 13.468 1.00 97.94 96 GLU A C 1
ATOM 728 O O . GLU A 1 96 ? 0.342 -3.217 12.452 1.00 97.94 96 GLU A O 1
ATOM 733 N N . SER A 1 97 ? 0.437 -3.020 14.691 1.00 96.94 97 SER A N 1
ATOM 734 C CA . SER A 1 97 ? 0.748 -4.427 14.934 1.00 96.94 97 SER A CA 1
ATOM 735 C C . SER A 1 97 ? -0.385 -5.329 14.432 1.00 96.94 97 SER A C 1
ATOM 737 O O . SER A 1 97 ? -0.121 -6.296 13.725 1.00 96.94 97 SER A O 1
ATOM 739 N N . ALA A 1 98 ? -1.650 -4.994 14.713 1.00 97.44 98 ALA A N 1
ATOM 740 C CA . ALA A 1 98 ? -2.798 -5.756 14.219 1.00 97.44 98 ALA A CA 1
ATOM 741 C C . ALA A 1 98 ? -2.845 -5.783 12.682 1.00 97.44 98 ALA A C 1
ATOM 743 O O . ALA A 1 98 ? -3.021 -6.841 12.089 1.00 97.44 98 ALA A O 1
ATOM 744 N N . ALA A 1 99 ? -2.625 -4.648 12.018 1.00 96.12 99 ALA A N 1
ATOM 745 C CA . ALA A 1 99 ? -2.623 -4.557 10.561 1.00 96.12 99 ALA A CA 1
ATOM 746 C C . ALA A 1 99 ? -1.538 -5.434 9.909 1.00 96.12 99 ALA A C 1
ATOM 748 O O . ALA A 1 99 ? -1.744 -5.909 8.789 1.00 96.12 99 ALA A O 1
ATOM 749 N N . ASN A 1 100 ? -0.410 -5.644 10.598 1.00 95.19 100 ASN A N 1
ATOM 750 C CA . ASN A 1 100 ? 0.684 -6.513 10.159 1.00 95.19 100 ASN A CA 1
ATOM 751 C C . ASN A 1 100 ? 0.398 -8.005 10.392 1.00 95.19 100 ASN A C 1
ATOM 753 O O . ASN A 1 100 ? 0.843 -8.830 9.599 1.00 95.19 100 ASN A O 1
ATOM 757 N N . GLU A 1 101 ? -0.363 -8.336 11.436 1.00 95.75 101 GLU A N 1
ATOM 758 C CA . GLU A 1 101 ? -0.780 -9.705 11.788 1.00 95.75 101 GLU A CA 1
ATOM 759 C C . GLU A 1 101 ? -2.076 -10.153 11.085 1.00 95.75 101 GLU A C 1
ATOM 761 O O . GLU A 1 101 ? -2.532 -11.287 11.250 1.00 95.75 101 GLU A O 1
ATOM 766 N N . ALA A 1 102 ? -2.705 -9.257 10.323 1.00 95.75 102 ALA A N 1
ATOM 767 C CA . ALA A 1 102 ? -3.930 -9.524 9.583 1.00 95.75 102 ALA A CA 1
ATOM 768 C C . ALA A 1 102 ? -3.732 -10.639 8.541 1.00 95.75 102 ALA A C 1
ATOM 770 O O . ALA A 1 102 ? -2.773 -10.626 7.765 1.00 95.75 102 ALA A O 1
ATOM 771 N N . LYS A 1 103 ? -4.679 -11.583 8.485 1.00 92.94 103 LYS A N 1
ATOM 772 C CA . LYS A 1 103 ? -4.645 -12.714 7.537 1.00 92.94 103 LYS A CA 1
ATOM 773 C C . LYS A 1 103 ? -5.280 -12.393 6.186 1.00 92.94 103 LYS A C 1
ATOM 775 O O . LYS A 1 103 ? -5.007 -13.080 5.205 1.00 92.94 103 LYS A O 1
ATOM 780 N N . ASP A 1 104 ? -6.117 -11.364 6.138 1.00 90.81 104 ASP A N 1
ATOM 781 C CA . ASP A 1 104 ? -6.824 -10.929 4.940 1.00 90.81 104 ASP A CA 1
ATOM 782 C C . ASP A 1 104 ? -6.862 -9.395 4.824 1.00 90.81 104 ASP A C 1
ATOM 784 O O . ASP A 1 104 ? -6.538 -8.650 5.758 1.00 90.81 104 ASP A O 1
ATOM 788 N N . ALA A 1 105 ? -7.236 -8.921 3.633 1.00 87.12 105 ALA A N 1
ATOM 789 C CA . ALA A 1 105 ? -7.279 -7.498 3.316 1.00 87.12 105 ALA A CA 1
ATOM 790 C C . ALA A 1 105 ? -8.304 -6.736 4.173 1.00 87.12 105 ALA A C 1
ATOM 792 O O . ALA A 1 105 ? -8.070 -5.577 4.510 1.00 87.12 105 ALA A O 1
ATOM 793 N N . THR A 1 106 ? -9.408 -7.381 4.561 1.00 92.00 106 THR A N 1
ATOM 794 C CA . THR A 1 106 ? -10.478 -6.772 5.360 1.00 92.00 106 THR A CA 1
ATOM 795 C C . THR A 1 106 ? -10.014 -6.517 6.792 1.00 92.00 106 THR A C 1
ATOM 797 O O . THR A 1 106 ? -10.204 -5.421 7.315 1.00 92.00 106 THR A O 1
ATOM 800 N N . GLN A 1 107 ? -9.327 -7.478 7.410 1.00 94.69 107 GLN A N 1
ATOM 801 C CA . GLN A 1 107 ? -8.708 -7.327 8.727 1.00 94.69 107 GLN A CA 1
ATOM 802 C C . GLN A 1 107 ? -7.672 -6.197 8.741 1.00 94.69 107 GLN A C 1
ATOM 804 O O . GLN A 1 107 ? -7.665 -5.363 9.653 1.00 94.69 107 GLN A O 1
ATOM 809 N N . SER A 1 108 ? -6.817 -6.140 7.714 1.00 93.94 108 SER A N 1
ATOM 810 C CA . SER A 1 108 ? -5.805 -5.086 7.590 1.00 93.94 108 SER A CA 1
ATOM 811 C C . SER A 1 108 ? -6.453 -3.712 7.385 1.00 93.94 108 SER A C 1
ATOM 813 O O . SER A 1 108 ? -6.080 -2.749 8.059 1.00 93.94 108 SER A O 1
ATOM 815 N N . ALA A 1 109 ? -7.473 -3.626 6.524 1.00 93.50 109 ALA A N 1
ATOM 816 C CA . ALA A 1 109 ? -8.249 -2.411 6.287 1.00 93.50 109 ALA A CA 1
ATOM 817 C C . ALA A 1 109 ? -8.929 -1.904 7.566 1.00 93.50 109 ALA A C 1
ATOM 819 O O . ALA A 1 109 ? -8.815 -0.724 7.890 1.00 93.50 109 ALA A O 1
ATOM 820 N N . ALA A 1 110 ? -9.552 -2.796 8.340 1.00 96.69 110 ALA A N 1
ATOM 821 C CA . ALA A 1 110 ? -10.226 -2.447 9.588 1.00 96.69 110 ALA A CA 1
ATOM 822 C C . ALA A 1 110 ? -9.275 -1.854 10.644 1.00 96.69 110 ALA A C 1
ATOM 824 O O . ALA A 1 110 ? -9.669 -0.951 11.385 1.00 96.69 110 ALA A O 1
ATOM 825 N N . ALA A 1 111 ? -8.031 -2.338 10.724 1.00 97.88 111 ALA A N 1
ATOM 826 C CA . ALA A 1 111 ? -7.014 -1.780 11.616 1.00 97.88 111 ALA A CA 1
ATOM 827 C C . ALA A 1 111 ? -6.474 -0.436 11.090 1.00 97.88 111 ALA A C 1
ATOM 829 O O . ALA A 1 111 ? -6.388 0.538 11.837 1.00 97.88 111 ALA A O 1
ATOM 830 N N . ARG A 1 112 ? -6.175 -0.347 9.787 1.00 97.56 112 ARG A N 1
ATOM 831 C CA . ARG A 1 112 ? -5.679 0.883 9.141 1.00 97.56 112 ARG A CA 1
ATOM 832 C C . ARG A 1 112 ? -6.683 2.032 9.179 1.00 97.56 112 ARG A C 1
ATOM 834 O O . ARG A 1 112 ? -6.283 3.164 9.424 1.00 97.56 112 ARG A O 1
ATOM 841 N N . ALA A 1 113 ? -7.972 1.753 9.000 1.00 98.06 113 ALA A N 1
ATOM 842 C CA . ALA A 1 113 ? -9.026 2.759 9.114 1.00 98.06 113 ALA A CA 1
ATOM 843 C C . ALA A 1 113 ? -9.049 3.411 10.505 1.00 98.06 113 ALA A C 1
ATOM 845 O O . ALA A 1 113 ? -9.201 4.624 10.630 1.00 98.06 113 ALA A O 1
ATOM 846 N N . ARG A 1 114 ? -8.825 2.619 11.559 1.00 98.50 114 ARG A N 1
ATOM 847 C CA . ARG A 1 114 ? -8.746 3.129 12.932 1.00 98.50 114 ARG A CA 1
ATOM 848 C C . ARG A 1 114 ? -7.486 3.952 13.175 1.00 98.50 114 ARG A C 1
ATOM 850 O O . ARG A 1 114 ? -7.565 4.961 13.864 1.00 98.50 114 ARG A O 1
ATOM 857 N N . ILE A 1 115 ? -6.354 3.576 12.575 1.00 98.44 115 ILE A N 1
ATOM 858 C CA . ILE A 1 115 ? -5.134 4.401 12.593 1.00 98.44 115 ILE A CA 1
ATOM 859 C C . ILE A 1 115 ? -5.412 5.771 11.966 1.00 98.44 115 ILE A C 1
ATOM 861 O O . ILE A 1 115 ? -5.107 6.778 12.591 1.00 98.44 115 ILE A O 1
ATOM 865 N N . ALA A 1 116 ? -6.064 5.819 10.800 1.00 98.00 116 ALA A N 1
ATOM 866 C CA . ALA A 1 116 ? -6.391 7.080 10.128 1.00 98.00 116 ALA A CA 1
ATOM 867 C C . ALA A 1 116 ? -7.284 8.000 10.989 1.00 98.00 116 ALA A C 1
ATOM 869 O O . ALA A 1 116 ? -7.083 9.212 11.036 1.00 98.00 116 ALA A O 1
ATOM 870 N N . VAL A 1 117 ? -8.234 7.427 11.738 1.00 98.25 117 VAL A N 1
ATOM 871 C CA . VAL A 1 117 ? -9.042 8.169 12.726 1.00 98.25 117 VAL A CA 1
ATOM 872 C C . VAL A 1 117 ? -8.187 8.702 13.876 1.00 98.25 117 VAL A C 1
ATOM 874 O O . VAL A 1 117 ? -8.345 9.861 14.260 1.00 98.25 117 VAL A O 1
ATOM 877 N N . LEU A 1 118 ? -7.273 7.891 14.418 1.00 98.19 118 LEU A N 1
ATOM 878 C CA . LEU A 1 118 ? -6.378 8.314 15.500 1.00 98.19 118 LEU A CA 1
ATOM 879 C C . LEU A 1 118 ? -5.417 9.420 15.058 1.00 98.19 118 LEU A C 1
ATOM 881 O O . LEU A 1 118 ? -5.240 10.382 15.799 1.00 98.19 118 LEU A O 1
ATOM 885 N N . ASP A 1 119 ? -4.857 9.321 13.854 1.00 97.75 119 ASP A N 1
ATOM 886 C CA . ASP A 1 119 ? -3.937 10.318 13.294 1.00 97.75 119 ASP A CA 1
ATOM 887 C C . ASP A 1 119 ? -4.629 11.675 13.063 1.00 97.75 119 ASP A C 1
ATOM 889 O O . ASP A 1 119 ? -3.981 12.724 13.070 1.00 97.75 119 ASP A O 1
ATOM 893 N N . ARG A 1 120 ? -5.960 11.677 12.897 1.00 97.69 120 ARG A N 1
ATOM 894 C CA . ARG A 1 120 ? -6.765 12.899 12.767 1.00 97.69 120 ARG A CA 1
ATOM 895 C C . ARG A 1 120 ? -7.207 13.486 14.109 1.00 97.69 120 ARG A C 1
ATOM 897 O O . ARG A 1 120 ? -7.536 14.673 14.171 1.00 97.69 120 ARG A O 1
ATOM 904 N N . ALA A 1 121 ? -7.257 12.677 15.163 1.00 97.88 121 ALA A N 1
ATOM 905 C CA . ALA A 1 121 ? -7.779 13.089 16.454 1.00 97.88 121 ALA A CA 1
ATOM 906 C C . ALA A 1 121 ? -6.772 13.951 17.232 1.00 97.88 121 ALA A C 1
ATOM 908 O O . ALA A 1 121 ? -5.614 13.587 17.418 1.00 97.88 121 ALA A O 1
ATOM 909 N N . VAL A 1 122 ? -7.244 15.074 17.770 1.00 97.12 122 VAL A N 1
ATOM 910 C CA . VAL A 1 122 ? -6.504 15.926 18.709 1.00 97.12 122 VAL A CA 1
ATOM 911 C C . VAL A 1 122 ? -7.235 15.878 20.043 1.00 97.12 122 VAL A C 1
ATOM 913 O O . VAL A 1 122 ? -8.432 16.150 20.104 1.00 97.12 122 VAL A O 1
ATOM 916 N N . SER A 1 123 ? -6.540 15.494 21.116 1.00 96.00 123 SER A N 1
ATOM 917 C CA . SER A 1 123 ? -7.144 15.322 22.449 1.00 96.00 123 SER A CA 1
ATOM 918 C C . SER A 1 123 ? -8.380 14.407 22.435 1.00 96.00 123 SER A C 1
ATOM 920 O O . SER A 1 123 ? -9.418 14.737 23.005 1.00 96.00 123 SER A O 1
ATOM 922 N N . ASN A 1 124 ? -8.269 13.261 21.752 1.00 97.69 124 ASN A N 1
ATOM 923 C CA . ASN A 1 124 ? -9.338 12.268 21.562 1.00 97.69 124 ASN A CA 1
ATOM 924 C C . ASN A 1 124 ? -10.569 12.772 20.794 1.00 97.69 124 ASN A C 1
ATOM 926 O O . ASN A 1 124 ? -11.629 12.149 20.856 1.00 97.69 124 ASN A O 1
ATOM 930 N N . LYS A 1 125 ? -10.445 13.879 20.055 1.00 98.31 125 LYS A N 1
ATOM 931 C CA . LYS A 1 125 ? -11.544 14.453 19.281 1.00 98.31 125 LYS A CA 1
ATOM 932 C C . LYS A 1 125 ? -11.144 14.744 17.844 1.00 98.31 125 LYS A C 1
ATOM 934 O O . LYS A 1 125 ? -10.066 15.276 17.594 1.00 98.31 125 LYS A O 1
ATOM 939 N N . ILE A 1 126 ? -12.028 14.445 16.897 1.00 98.00 126 ILE A N 1
ATOM 940 C CA . ILE A 1 126 ? -11.879 14.889 15.505 1.00 98.00 126 ILE A CA 1
ATOM 941 C C . ILE A 1 126 ? -12.665 16.184 15.318 1.00 98.00 126 ILE A C 1
ATOM 943 O O . ILE A 1 126 ? -13.849 16.255 15.647 1.00 98.00 126 ILE A O 1
ATOM 947 N N . SER A 1 127 ? -12.001 17.219 14.804 1.00 97.38 127 SER A N 1
ATOM 948 C CA . SER A 1 127 ? -12.648 18.497 14.505 1.00 97.38 127 SER A CA 1
ATOM 949 C C . SER A 1 127 ? -13.574 18.352 13.300 1.00 97.38 127 SER A C 1
ATOM 951 O O . SER A 1 127 ? -13.167 17.833 12.263 1.00 97.38 127 SER A O 1
ATOM 953 N N . VAL A 1 128 ? -14.808 18.837 13.440 1.00 96.31 128 VAL A N 1
ATOM 954 C CA . VAL A 1 128 ? -15.796 18.899 12.360 1.00 96.31 128 VAL A CA 1
ATOM 955 C C . VAL A 1 128 ? -16.069 20.370 12.060 1.00 96.31 128 VAL A C 1
ATOM 957 O O . VAL A 1 128 ? -16.405 21.115 12.987 1.00 96.31 128 VAL A O 1
ATOM 960 N N . PRO A 1 129 ? -15.955 20.822 10.798 1.00 93.00 129 PRO A N 1
ATOM 961 C CA . PRO A 1 129 ? -16.295 22.191 10.435 1.00 93.00 129 PRO A CA 1
ATOM 962 C C . PRO A 1 129 ? -17.708 22.565 10.906 1.00 93.00 129 PRO A C 1
ATOM 964 O O . PRO A 1 129 ? -18.680 21.880 10.601 1.00 93.00 129 PRO A O 1
ATOM 967 N N . GLY A 1 130 ? -17.818 23.652 11.673 1.00 94.00 130 GLY A N 1
ATOM 968 C CA . GLY A 1 130 ? -19.098 24.146 12.194 1.00 94.00 130 GLY A CA 1
ATOM 969 C C . GLY A 1 130 ? -19.607 23.471 13.476 1.00 94.00 130 GLY A C 1
ATOM 970 O O . GLY A 1 130 ? -20.652 23.882 13.974 1.00 94.00 130 GLY A O 1
ATOM 971 N N . GLN A 1 131 ? -18.892 22.495 14.050 1.00 94.44 131 GLN A N 1
ATOM 972 C CA . GLN A 1 131 ? -19.237 21.904 15.351 1.00 94.44 131 GLN A CA 1
ATOM 973 C C . GLN A 1 131 ? -18.142 22.184 16.383 1.00 94.44 131 GLN A C 1
ATOM 975 O O . GLN A 1 131 ? -16.991 21.788 16.207 1.00 94.44 131 GLN A O 1
ATOM 980 N N . ALA A 1 132 ? -18.505 22.842 17.487 1.00 92.94 132 ALA A N 1
ATOM 981 C CA . ALA A 1 132 ? -17.546 23.243 18.519 1.00 92.94 132 ALA A CA 1
ATOM 982 C C . ALA A 1 132 ? -16.961 22.055 19.306 1.00 92.94 132 ALA A C 1
ATOM 984 O O . ALA A 1 132 ? -15.800 22.094 19.704 1.00 92.94 132 ALA A O 1
ATOM 985 N N . GLU A 1 133 ? -17.746 20.999 19.537 1.00 92.12 133 GLU A N 1
ATOM 986 C CA . GLU A 1 133 ? -17.355 19.922 20.457 1.00 92.12 133 GLU A CA 1
ATOM 987 C C . GLU A 1 133 ? -16.523 18.800 19.819 1.00 92.12 133 GLU A C 1
ATOM 989 O O . GLU A 1 133 ? -15.871 18.060 20.562 1.00 92.12 133 GLU A O 1
ATOM 994 N N . GLY A 1 134 ? -16.495 18.705 18.482 1.00 97.00 134 GLY A N 1
ATOM 995 C CA . GLY A 1 134 ? -15.843 17.622 17.735 1.00 97.00 134 GLY A CA 1
ATOM 996 C C . GLY A 1 134 ? -16.450 16.232 17.988 1.00 97.00 134 GLY A C 1
ATOM 997 O O . GLY A 1 134 ? -17.378 16.070 18.777 1.00 97.00 134 GLY A O 1
ATOM 998 N N . ILE A 1 135 ? -15.918 15.211 17.318 1.00 98.19 135 ILE A N 1
ATOM 999 C CA . ILE A 1 135 ? -16.333 13.809 17.488 1.00 98.19 135 ILE A CA 1
ATOM 1000 C C . ILE A 1 135 ? -15.405 13.125 18.494 1.00 98.19 135 ILE A C 1
ATOM 1002 O O . ILE A 1 135 ? -14.214 13.001 18.217 1.00 98.19 135 ILE A O 1
ATOM 1006 N N . ASP A 1 136 ? -15.935 12.658 19.627 1.00 98.31 136 ASP A N 1
ATOM 1007 C CA . ASP A 1 136 ? -15.171 11.935 20.657 1.00 98.31 136 ASP A CA 1
ATOM 1008 C C . ASP A 1 136 ? -14.908 10.470 20.266 1.00 98.31 136 ASP A C 1
ATOM 1010 O O . ASP A 1 136 ? -15.800 9.616 20.308 1.00 98.31 136 ASP A O 1
ATOM 1014 N N . ILE A 1 137 ? -13.651 10.164 19.938 1.00 98.38 137 ILE A N 1
ATOM 1015 C CA . ILE A 1 137 ? -13.217 8.836 19.483 1.00 98.38 137 ILE A CA 1
ATOM 1016 C C . ILE A 1 137 ? -13.003 7.825 20.624 1.00 98.38 137 ILE A C 1
ATOM 1018 O O . ILE A 1 137 ? -12.723 6.654 20.361 1.00 98.38 137 ILE A O 1
ATOM 1022 N N . THR A 1 138 ? -13.147 8.215 21.895 1.00 97.69 138 THR A N 1
ATOM 1023 C CA . THR A 1 138 ? -13.087 7.254 23.016 1.00 97.69 138 THR A CA 1
ATOM 1024 C C . THR A 1 138 ? -14.296 6.309 23.032 1.00 97.69 138 THR A C 1
ATOM 1026 O O . THR A 1 138 ? -14.213 5.181 23.537 1.00 97.69 138 THR A O 1
ATOM 1029 N N . THR A 1 139 ? -15.397 6.730 22.402 1.00 97.25 139 THR A N 1
ATOM 1030 C CA . THR A 1 139 ? -16.634 5.959 22.238 1.00 97.25 139 THR A CA 1
ATOM 1031 C C . THR A 1 139 ? -16.665 5.204 20.908 1.00 97.25 139 THR A C 1
ATOM 1033 O O . THR A 1 139 ? -16.135 5.673 19.905 1.00 97.25 139 THR A O 1
ATOM 1036 N N . GLU A 1 140 ? -17.328 4.045 20.873 1.00 95.69 140 GLU A N 1
ATOM 1037 C CA . GLU A 1 140 ? -17.479 3.266 19.633 1.00 95.69 140 GLU A CA 1
ATOM 1038 C C . GLU A 1 140 ? -18.256 4.037 18.561 1.00 95.69 140 GLU A C 1
ATOM 1040 O O . GLU A 1 140 ? -17.813 4.133 17.419 1.00 95.69 140 GLU A O 1
ATOM 1045 N N . ALA A 1 141 ? -19.372 4.665 18.942 1.00 97.06 141 ALA A N 1
ATOM 1046 C CA . ALA A 1 141 ? -20.170 5.474 18.025 1.00 97.06 141 ALA A CA 1
ATOM 1047 C C . ALA A 1 141 ? -19.358 6.641 17.436 1.00 97.06 141 ALA A C 1
ATOM 1049 O O . ALA A 1 141 ? -19.407 6.883 16.231 1.00 97.06 141 ALA A O 1
ATOM 1050 N N . GLY A 1 142 ? -18.559 7.325 18.260 1.00 97.50 142 GLY A N 1
ATOM 1051 C CA . GLY A 1 142 ? -17.695 8.404 17.792 1.00 97.50 142 GLY A CA 1
ATOM 1052 C C . GLY A 1 142 ? -16.569 7.918 16.880 1.00 97.50 142 GLY A C 1
ATOM 1053 O O . GLY A 1 142 ? -16.265 8.581 15.893 1.00 97.50 142 GLY A O 1
ATOM 1054 N N . ARG A 1 143 ? -15.998 6.727 17.107 1.00 97.38 143 ARG A N 1
ATOM 1055 C CA . ARG A 1 143 ? -15.051 6.125 16.147 1.00 97.38 143 ARG A CA 1
ATOM 1056 C C . ARG A 1 143 ? -15.704 5.830 14.806 1.00 97.38 143 ARG A C 1
ATOM 1058 O O . ARG A 1 143 ? -15.111 6.138 13.777 1.00 97.38 143 ARG A O 1
ATOM 1065 N N . GLN A 1 144 ? -16.913 5.272 14.801 1.00 97.25 144 GLN A N 1
ATOM 1066 C CA . GLN A 1 144 ? -17.649 4.987 13.565 1.00 97.25 144 GLN A CA 1
ATOM 1067 C C . GLN A 1 144 ? -17.977 6.272 12.796 1.00 97.25 144 GLN A C 1
ATOM 1069 O O . GLN A 1 144 ? -17.716 6.356 11.595 1.00 97.25 144 GLN A O 1
ATOM 1074 N N . GLN A 1 145 ? -18.457 7.305 13.493 1.00 97.62 145 GLN A N 1
ATOM 1075 C CA . GLN A 1 145 ? -18.699 8.622 12.902 1.00 97.62 145 GLN A CA 1
ATOM 1076 C C . GLN A 1 145 ? -17.400 9.264 12.388 1.00 97.62 145 GLN A C 1
ATOM 1078 O O . GLN A 1 145 ? -17.376 9.829 11.295 1.00 97.62 145 GLN A O 1
ATOM 1083 N N . GLY A 1 146 ? -16.310 9.141 13.148 1.00 97.50 146 GLY A N 1
ATOM 1084 C CA . GLY A 1 146 ? -14.981 9.605 12.764 1.00 97.50 146 GLY A CA 1
ATOM 1085 C C . GLY A 1 146 ? -14.467 8.915 11.503 1.00 97.50 146 GLY A C 1
ATOM 1086 O O . GLY A 1 146 ? -14.004 9.594 10.593 1.00 97.50 146 GLY A O 1
ATOM 1087 N N . MET A 1 147 ? -14.608 7.589 11.396 1.00 98.12 147 MET A N 1
ATOM 1088 C CA . MET A 1 147 ? -14.230 6.841 10.189 1.00 98.12 147 MET A CA 1
ATOM 1089 C C . MET A 1 147 ? -15.015 7.320 8.964 1.00 98.12 147 MET A C 1
ATOM 1091 O O . MET A 1 147 ? -14.415 7.534 7.914 1.00 98.12 147 MET A O 1
ATOM 1095 N N . ALA A 1 148 ? -16.328 7.538 9.091 1.00 97.50 148 ALA A N 1
ATOM 1096 C CA . ALA A 1 148 ? -17.158 8.036 7.992 1.00 97.50 148 ALA A CA 1
ATOM 1097 C C . ALA A 1 148 ? -16.757 9.454 7.544 1.00 97.50 148 ALA A C 1
ATOM 1099 O O . ALA A 1 148 ? -16.689 9.730 6.345 1.00 97.50 148 ALA A O 1
ATOM 1100 N N . LEU A 1 149 ? -16.441 10.343 8.492 1.00 97.81 149 LEU A N 1
ATOM 1101 C CA . LEU A 1 149 ? -15.948 11.688 8.189 1.00 97.81 149 LEU A CA 1
ATOM 1102 C C . LEU A 1 149 ? -14.593 11.645 7.472 1.00 97.81 149 LEU A C 1
ATOM 1104 O O . LEU A 1 149 ? -14.440 12.245 6.409 1.00 97.81 149 LEU A O 1
ATOM 1108 N N . VAL A 1 150 ? -13.624 10.917 8.037 1.00 98.06 150 VAL A N 1
ATOM 1109 C CA . VAL A 1 150 ? -12.270 10.801 7.474 1.00 98.06 150 VAL A CA 1
ATOM 1110 C C . VAL A 1 150 ? -12.319 10.139 6.095 1.00 98.06 150 VAL A C 1
ATOM 1112 O O . VAL A 1 150 ? -11.589 10.555 5.197 1.00 98.06 150 VAL A O 1
ATOM 1115 N N . PHE A 1 151 ? -13.218 9.172 5.880 1.00 98.06 151 PHE A N 1
ATOM 1116 C CA . PHE A 1 151 ? -13.475 8.604 4.557 1.00 98.06 151 PHE A CA 1
ATOM 1117 C C . PHE A 1 151 ? -13.914 9.672 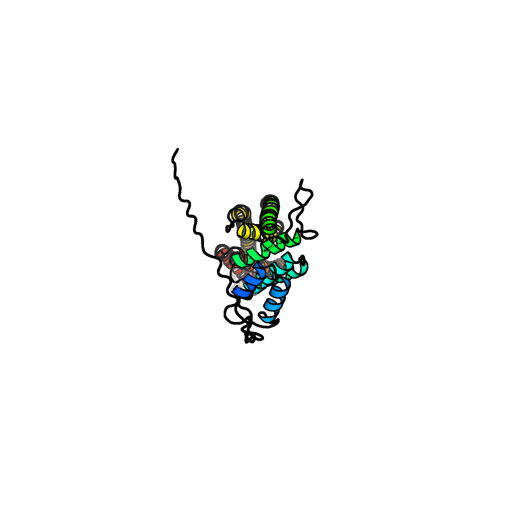3.549 1.00 98.06 151 PHE A C 1
ATOM 1119 O O . PHE A 1 151 ? -13.304 9.779 2.487 1.00 98.06 151 PHE A O 1
ATOM 1126 N N . GLY A 1 152 ? -14.920 10.488 3.884 1.00 97.88 152 GLY A N 1
ATOM 1127 C CA . GLY A 1 152 ? -15.405 11.553 3.003 1.00 97.88 152 GLY A CA 1
ATOM 1128 C C . GLY A 1 152 ? -14.310 12.560 2.633 1.00 97.88 152 GLY A C 1
ATOM 1129 O O . GLY A 1 152 ? -14.107 12.847 1.454 1.00 97.88 152 GLY A O 1
ATOM 1130 N N . GLU A 1 153 ? -13.545 13.042 3.619 1.00 97.81 153 GLU A N 1
ATOM 1131 C CA . GLU A 1 153 ? -12.420 13.963 3.384 1.00 97.81 153 GLU A CA 1
ATOM 1132 C C . GLU A 1 153 ? -11.325 13.328 2.508 1.00 97.81 153 GLU A C 1
ATOM 1134 O O . GLU A 1 153 ? -10.821 13.950 1.565 1.00 97.81 153 GLU A O 1
ATOM 1139 N N . SER A 1 154 ? -10.964 12.078 2.810 1.00 97.62 154 SER A N 1
ATOM 1140 C CA . SER A 1 154 ? -9.932 11.322 2.096 1.00 97.62 154 SER A CA 1
ATOM 1141 C C . SER A 1 154 ? -10.339 11.037 0.650 1.00 97.62 154 SER A C 1
ATOM 1143 O O . SER A 1 154 ? -9.528 11.212 -0.257 1.00 97.62 154 SER A O 1
ATOM 1145 N N . MET A 1 155 ? -11.605 10.688 0.409 1.00 98.38 155 MET A N 1
ATOM 1146 C CA . MET A 1 155 ? -12.148 10.440 -0.926 1.00 98.38 155 MET A CA 1
ATOM 1147 C C . MET A 1 155 ? -12.127 11.698 -1.800 1.00 98.38 155 MET A C 1
ATOM 1149 O O . MET A 1 155 ? -11.689 11.645 -2.949 1.00 98.38 155 MET A O 1
ATOM 1153 N N . GLU A 1 156 ? -12.529 12.854 -1.270 1.00 98.19 156 GLU A N 1
ATOM 1154 C CA . GLU A 1 156 ? -12.480 14.114 -2.026 1.00 98.19 156 GLU A CA 1
ATOM 1155 C C . GLU A 1 156 ? -11.041 14.539 -2.350 1.00 98.19 156 GLU A C 1
ATOM 1157 O O . GLU A 1 156 ? -10.746 15.013 -3.453 1.00 98.19 156 GLU A O 1
ATOM 1162 N N . LYS A 1 157 ? -10.107 14.312 -1.420 1.00 97.69 157 LYS A N 1
ATOM 1163 C CA . LYS A 1 157 ? -8.676 14.498 -1.682 1.00 97.69 157 LYS A CA 1
ATOM 1164 C C . LYS A 1 157 ? -8.179 13.539 -2.768 1.00 97.69 157 LYS A C 1
ATOM 1166 O O . LYS A 1 157 ? -7.504 13.988 -3.694 1.00 97.69 157 LYS A O 1
ATOM 1171 N N . LEU A 1 158 ? -8.543 12.258 -2.682 1.00 97.81 158 LEU A N 1
ATOM 1172 C CA . LEU A 1 158 ? -8.153 11.226 -3.640 1.00 97.81 158 LEU A CA 1
ATOM 1173 C C . LEU A 1 158 ? -8.639 11.563 -5.049 1.00 97.81 158 LEU A C 1
ATOM 1175 O O . LEU A 1 158 ? -7.838 11.527 -5.977 1.00 97.81 158 LEU A O 1
ATOM 1179 N N . LYS A 1 159 ? -9.906 11.957 -5.214 1.00 98.12 159 LYS A N 1
ATOM 1180 C CA . LYS A 1 159 ? -10.462 12.377 -6.511 1.00 98.12 159 LYS A CA 1
ATOM 1181 C C . LYS A 1 159 ? -9.668 13.523 -7.133 1.00 98.12 159 LYS A C 1
ATOM 1183 O O . LYS A 1 159 ? -9.337 13.466 -8.316 1.00 98.12 159 LYS A O 1
ATOM 1188 N N . ARG A 1 160 ? -9.332 14.551 -6.345 1.00 98.12 160 ARG A N 1
ATOM 1189 C CA . ARG A 1 160 ? -8.549 15.702 -6.822 1.00 98.12 160 ARG A CA 1
ATOM 1190 C C . ARG A 1 160 ? -7.145 15.286 -7.265 1.00 98.12 160 ARG A C 1
ATOM 1192 O O . ARG A 1 160 ? -6.748 15.606 -8.382 1.00 98.12 160 ARG A O 1
ATOM 1199 N N . GLU A 1 161 ? -6.415 14.557 -6.422 1.00 96.81 161 GLU A N 1
ATOM 1200 C CA . GLU A 1 161 ? -5.048 14.122 -6.742 1.00 96.81 161 GLU A CA 1
ATOM 1201 C C . GLU A 1 161 ? -5.018 13.116 -7.901 1.00 96.81 161 GLU A C 1
ATOM 1203 O O . GLU A 1 161 ? -4.127 13.175 -8.748 1.00 96.81 161 GLU A O 1
ATOM 1208 N N . ALA A 1 162 ? -6.020 12.241 -7.999 1.00 97.06 162 ALA A N 1
ATOM 1209 C CA . ALA A 1 162 ? -6.180 11.331 -9.126 1.00 97.06 162 ALA A CA 1
ATOM 1210 C C . ALA A 1 162 ? -6.433 12.090 -10.434 1.00 97.06 162 ALA A C 1
ATOM 1212 O O . ALA A 1 162 ? -5.775 11.811 -11.434 1.00 97.06 162 ALA A O 1
ATOM 1213 N N . ALA A 1 163 ? -7.318 13.089 -10.436 1.00 97.38 163 ALA A N 1
ATOM 1214 C CA . ALA A 1 163 ? -7.587 13.906 -11.619 1.00 97.38 163 ALA A CA 1
ATOM 1215 C C . ALA A 1 163 ? -6.353 14.703 -12.084 1.00 97.38 163 ALA A C 1
ATOM 1217 O O . ALA A 1 163 ? -6.163 14.919 -13.283 1.00 97.38 163 ALA A O 1
ATOM 1218 N N . GLU A 1 164 ? -5.501 15.146 -11.159 1.00 95.94 164 GLU A N 1
ATOM 1219 C CA . GLU A 1 164 ? -4.212 15.762 -11.492 1.00 95.94 164 GLU A CA 1
ATOM 1220 C C . GLU A 1 164 ? -3.218 14.738 -12.052 1.00 95.94 164 GLU A C 1
ATOM 1222 O O . GLU A 1 164 ? -2.577 14.995 -13.073 1.00 95.94 164 GLU A O 1
ATOM 1227 N N . ALA A 1 165 ? -3.117 13.563 -11.428 1.00 95.19 165 ALA A N 1
ATOM 1228 C CA . ALA A 1 165 ? -2.233 12.489 -11.867 1.00 95.19 165 ALA A CA 1
ATOM 1229 C C . ALA A 1 165 ? -2.609 11.931 -13.248 1.00 95.19 165 ALA A C 1
ATOM 1231 O O . ALA A 1 165 ? -1.714 11.636 -14.034 1.00 95.19 165 ALA A O 1
ATOM 1232 N N . GLN A 1 166 ? -3.900 11.861 -13.589 1.00 96.50 166 GLN A N 1
ATOM 1233 C CA . GLN A 1 166 ? -4.367 11.442 -14.919 1.00 96.50 166 GLN A CA 1
ATOM 1234 C C . GLN A 1 166 ? -3.875 12.360 -16.048 1.00 96.50 166 GLN A C 1
ATOM 1236 O O . GLN A 1 166 ? -3.754 11.930 -17.191 1.00 96.50 166 GLN A O 1
ATOM 1241 N N . LYS A 1 167 ? -3.571 13.628 -15.749 1.00 96.44 167 LYS A N 1
ATOM 1242 C CA . LYS A 1 167 ? -3.033 14.586 -16.730 1.00 96.44 167 LYS A CA 1
ATOM 1243 C C . LYS A 1 167 ? -1.516 14.466 -16.893 1.00 96.44 167 LYS A C 1
ATOM 1245 O O . LYS A 1 167 ? -0.937 15.129 -17.758 1.00 96.44 167 LYS A O 1
ATOM 1250 N N . ALA A 1 168 ? -0.851 13.681 -16.047 1.00 95.06 168 ALA A N 1
ATOM 1251 C CA . ALA A 1 168 ? 0.591 13.527 -16.085 1.00 95.06 168 ALA A CA 1
ATOM 1252 C C . ALA A 1 168 ? 1.021 12.623 -17.245 1.00 95.06 168 ALA A C 1
ATOM 1254 O O . ALA A 1 168 ? 0.434 11.581 -17.506 1.00 95.06 168 ALA A O 1
ATOM 1255 N N . LYS A 1 169 ? 2.123 12.997 -17.898 1.00 93.81 169 LYS A N 1
ATOM 1256 C CA . LYS A 1 169 ? 2.786 12.182 -18.932 1.00 93.81 169 LYS A CA 1
ATOM 1257 C C . LYS A 1 169 ? 3.921 11.325 -18.361 1.00 93.81 169 LYS A C 1
ATOM 1259 O O . LYS A 1 169 ? 4.818 10.911 -19.087 1.00 93.81 169 LYS A O 1
ATOM 1264 N N . SER A 1 170 ? 3.957 11.155 -17.042 1.00 90.75 170 SER A N 1
ATOM 1265 C CA . SER A 1 170 ? 5.027 10.455 -16.338 1.00 90.75 170 SER A CA 1
ATOM 1266 C C . SER A 1 170 ? 4.490 9.742 -15.100 1.00 90.75 170 SER A C 1
ATOM 1268 O O . SER A 1 170 ? 3.479 10.136 -14.523 1.00 90.75 170 SER A O 1
ATOM 1270 N N . LEU A 1 171 ? 5.187 8.685 -14.685 1.00 88.00 171 LEU A N 1
ATOM 1271 C CA . LEU A 1 171 ? 4.807 7.851 -13.543 1.00 88.00 171 LEU A CA 1
ATOM 1272 C C . LEU A 1 171 ? 4.908 8.530 -12.160 1.00 88.00 171 LEU A C 1
ATOM 1274 O O . LEU A 1 171 ? 4.055 8.243 -11.319 1.00 88.00 171 LEU A O 1
ATOM 1278 N N . PRO A 1 172 ? 5.889 9.416 -11.860 1.00 88.44 172 PRO A N 1
ATOM 1279 C CA . PRO A 1 172 ? 6.065 9.924 -10.496 1.00 88.44 172 PRO A CA 1
ATOM 1280 C C . PRO A 1 172 ? 4.832 10.624 -9.898 1.00 88.44 172 PRO A C 1
ATOM 1282 O O . PRO A 1 172 ? 4.511 10.341 -8.742 1.00 88.44 172 PRO A O 1
ATOM 1285 N N . PRO A 1 173 ? 4.089 11.482 -10.630 1.00 89.81 173 PRO A N 1
ATOM 1286 C CA . PRO A 1 173 ? 2.835 12.039 -10.130 1.00 89.81 173 PRO A CA 1
ATOM 1287 C C . PRO A 1 173 ? 1.796 10.979 -9.761 1.00 89.81 173 PRO A C 1
ATOM 1289 O O . PRO A 1 173 ? 1.112 11.150 -8.757 1.00 89.81 173 PRO A O 1
ATOM 1292 N N . ILE A 1 174 ? 1.726 9.880 -10.516 1.00 89.88 174 ILE A N 1
ATOM 1293 C CA . ILE A 1 174 ? 0.754 8.807 -10.298 1.00 89.88 174 ILE A CA 1
ATOM 1294 C C . ILE A 1 174 ? 1.115 7.980 -9.057 1.00 89.88 174 ILE A C 1
ATOM 1296 O O . ILE A 1 174 ? 0.244 7.663 -8.249 1.00 89.88 174 ILE A O 1
ATOM 1300 N N . PHE A 1 175 ? 2.403 7.698 -8.830 1.00 86.81 175 PHE A N 1
ATOM 1301 C CA . PHE A 1 175 ? 2.839 6.953 -7.642 1.00 86.81 175 PHE A CA 1
ATOM 1302 C C . PHE A 1 175 ? 2.533 7.664 -6.320 1.00 86.81 175 PHE A C 1
ATOM 1304 O O . PHE A 1 175 ? 2.336 6.996 -5.305 1.00 86.81 175 PHE A O 1
ATOM 1311 N N . ARG A 1 176 ? 2.426 8.998 -6.323 1.00 89.75 176 ARG A N 1
ATOM 1312 C CA . ARG A 1 176 ? 2.029 9.763 -5.128 1.00 89.75 176 ARG A CA 1
ATOM 1313 C C . ARG A 1 176 ? 0.591 9.481 -4.686 1.00 89.75 176 ARG A C 1
ATOM 1315 O O . ARG A 1 176 ? 0.311 9.589 -3.498 1.00 89.75 176 ARG A O 1
ATOM 1322 N N . VAL A 1 177 ? -0.283 9.054 -5.601 1.00 94.12 177 VAL A N 1
ATOM 1323 C CA . VAL A 1 177 ? -1.690 8.739 -5.304 1.00 94.12 177 VAL A CA 1
ATOM 1324 C C . VAL A 1 177 ? -1.834 7.392 -4.584 1.00 94.12 177 VAL A C 1
ATOM 1326 O O . VAL A 1 177 ? -2.770 7.196 -3.815 1.00 94.12 177 VAL A O 1
ATOM 1329 N N . GLY A 1 178 ? -0.891 6.462 -4.779 1.00 90.44 178 GLY A N 1
ATOM 1330 C CA . GLY A 1 178 ? -0.967 5.094 -4.252 1.00 90.44 178 GLY A CA 1
ATOM 1331 C C . GLY A 1 178 ? -1.180 4.996 -2.731 1.00 90.44 178 GLY A C 1
ATOM 1332 O O . GLY A 1 178 ? -2.112 4.308 -2.303 1.00 90.44 178 GLY A O 1
ATOM 1333 N N . PRO A 1 179 ? -0.364 5.669 -1.893 1.00 92.12 179 PRO A N 1
ATOM 1334 C CA . PRO A 1 179 ? -0.558 5.669 -0.444 1.00 92.12 179 PRO A CA 1
ATOM 1335 C C . PRO A 1 179 ? -1.934 6.193 -0.018 1.00 92.12 179 PRO A C 1
ATOM 1337 O O . PRO A 1 179 ? -2.585 5.546 0.803 1.00 92.12 179 PRO A O 1
ATOM 1340 N N . LEU A 1 180 ? -2.390 7.299 -0.620 1.00 95.31 180 LEU A N 1
ATOM 1341 C CA . LEU A 1 180 ? -3.699 7.894 -0.348 1.00 95.31 180 LEU A CA 1
ATOM 1342 C C . LEU A 1 180 ? -4.826 6.932 -0.739 1.00 95.31 180 LEU A C 1
ATOM 1344 O O . LEU A 1 180 ? -5.672 6.625 0.089 1.00 95.31 180 LEU A O 1
ATOM 1348 N N . ALA A 1 181 ? -4.777 6.358 -1.944 1.00 95.44 181 ALA A N 1
ATOM 1349 C CA . ALA A 1 181 ? -5.748 5.372 -2.416 1.00 95.44 181 ALA A CA 1
ATOM 1350 C C . ALA A 1 181 ? -5.889 4.171 -1.467 1.00 95.44 181 ALA A C 1
ATOM 1352 O O . ALA A 1 181 ? -6.997 3.721 -1.179 1.00 95.44 181 ALA A O 1
ATOM 1353 N N . ARG A 1 182 ? -4.770 3.651 -0.950 1.00 94.00 182 ARG A N 1
ATOM 1354 C CA . ARG A 1 182 ? -4.772 2.526 -0.005 1.00 94.00 182 ARG A CA 1
ATOM 1355 C C . ARG A 1 182 ? -5.417 2.893 1.334 1.00 94.00 182 ARG A C 1
ATOM 1357 O O . ARG A 1 182 ? -6.121 2.066 1.918 1.00 94.00 182 ARG A O 1
ATOM 1364 N N . GLU A 1 183 ? -5.163 4.100 1.828 1.00 95.50 183 GLU A N 1
ATOM 1365 C CA . GLU A 1 183 ? -5.777 4.619 3.052 1.00 95.50 183 GLU A CA 1
ATOM 1366 C C . GLU A 1 183 ? -7.283 4.844 2.862 1.00 95.50 183 GLU A C 1
ATOM 1368 O O . GLU A 1 183 ? -8.077 4.282 3.618 1.00 95.50 183 GLU A O 1
ATOM 1373 N N . THR A 1 184 ? -7.681 5.560 1.803 1.00 97.75 184 THR A N 1
ATOM 1374 C CA . THR A 1 184 ? -9.088 5.809 1.450 1.00 97.75 184 THR A CA 1
ATOM 1375 C C . THR A 1 184 ? -9.863 4.504 1.298 1.00 97.75 184 THR A C 1
ATOM 1377 O O . THR A 1 184 ? -10.943 4.359 1.863 1.00 97.75 184 THR A O 1
ATOM 1380 N N . ARG A 1 185 ? -9.281 3.506 0.625 1.00 96.44 185 ARG A N 1
ATOM 1381 C CA . ARG A 1 185 ? -9.891 2.181 0.493 1.00 96.44 185 ARG A CA 1
ATOM 1382 C C . ARG A 1 185 ? -10.070 1.477 1.833 1.00 96.44 185 ARG A C 1
ATOM 1384 O O . ARG A 1 185 ? -11.071 0.802 2.046 1.00 96.44 185 ARG A O 1
ATOM 1391 N N . SER A 1 186 ? -9.080 1.583 2.720 1.00 96.38 186 SER A N 1
ATOM 1392 C CA . SER A 1 186 ? -9.158 0.958 4.045 1.00 96.38 186 SER A CA 1
ATOM 1393 C C . SER A 1 186 ? -10.323 1.542 4.846 1.00 96.38 186 SER A C 1
ATOM 1395 O O . SER A 1 186 ? -11.068 0.796 5.479 1.00 96.38 186 SER A O 1
ATOM 1397 N N . LEU A 1 187 ? -10.513 2.862 4.755 1.00 97.62 187 LEU A N 1
ATOM 1398 C CA . LEU A 1 187 ? -11.656 3.573 5.324 1.00 97.62 187 LEU A CA 1
ATOM 1399 C C . LEU A 1 187 ? -12.983 3.159 4.668 1.00 97.62 187 LEU A C 1
ATOM 1401 O O . LEU A 1 187 ? -13.950 2.907 5.385 1.00 97.62 187 LEU A O 1
ATOM 1405 N N . GLU A 1 188 ? -13.041 3.027 3.339 1.00 97.75 188 GLU A N 1
ATOM 1406 C CA . GLU A 1 188 ? -14.256 2.589 2.633 1.00 97.75 188 GLU A CA 1
ATOM 1407 C C . GLU A 1 188 ? -14.682 1.178 3.055 1.00 97.75 188 GLU A C 1
ATOM 1409 O O . GLU A 1 188 ? -15.838 0.961 3.418 1.00 97.75 188 GLU A O 1
ATOM 1414 N N . LEU A 1 189 ? -13.739 0.230 3.097 1.00 95.81 189 LEU A N 1
ATOM 1415 C CA . LEU A 1 189 ? -14.011 -1.141 3.528 1.00 95.81 189 LEU A CA 1
ATOM 1416 C C . LEU A 1 189 ? -14.478 -1.201 4.981 1.00 95.81 189 LEU A C 1
ATOM 1418 O O . LEU A 1 189 ? -15.410 -1.938 5.292 1.00 95.81 189 LEU A O 1
ATOM 1422 N N . ALA A 1 190 ? -13.848 -0.434 5.871 1.00 95.06 190 ALA A N 1
ATOM 1423 C CA . ALA A 1 190 ? -14.215 -0.419 7.283 1.00 95.06 190 ALA A CA 1
ATOM 1424 C C . ALA A 1 190 ? -15.597 0.207 7.533 1.00 95.06 190 ALA A C 1
ATOM 1426 O O . ALA A 1 190 ? -16.272 -0.180 8.483 1.00 95.06 190 ALA A O 1
ATOM 1427 N N . THR A 1 191 ? -16.019 1.159 6.697 1.00 95.75 191 THR A N 1
ATOM 1428 C CA . THR A 1 191 ? -17.289 1.886 6.862 1.00 95.75 191 THR A CA 1
ATOM 1429 C C . THR A 1 191 ? -18.453 1.255 6.101 1.00 95.75 191 THR A C 1
ATOM 1431 O O . THR A 1 191 ? -19.578 1.274 6.593 1.00 95.75 191 THR A O 1
ATOM 1434 N N . THR A 1 192 ? -18.206 0.683 4.920 1.00 96.12 192 THR A N 1
ATOM 1435 C CA . THR A 1 192 ? -19.256 0.182 4.013 1.00 96.12 192 THR A CA 1
ATOM 1436 C C . THR A 1 192 ? -19.188 -1.323 3.754 1.00 96.12 192 THR A C 1
ATOM 1438 O O . THR A 1 192 ? -20.141 -1.901 3.233 1.00 96.12 192 THR A O 1
ATOM 1441 N N . GLY A 1 193 ? -18.064 -1.969 4.078 1.00 94.25 193 GLY A N 1
ATOM 1442 C CA . GLY A 1 193 ? -17.785 -3.354 3.693 1.00 94.25 193 GLY A CA 1
ATOM 1443 C C . GLY A 1 193 ? -17.418 -3.538 2.216 1.00 94.25 193 GLY A C 1
ATOM 1444 O O . GLY A 1 193 ? -17.267 -4.676 1.773 1.00 94.25 193 GLY A O 1
ATOM 1445 N N . LYS A 1 194 ? -17.282 -2.450 1.448 1.00 95.38 194 LYS A N 1
ATOM 1446 C CA . LYS A 1 194 ? -17.001 -2.447 0.005 1.00 95.38 194 LYS A CA 1
ATOM 1447 C C . LYS A 1 194 ? -15.879 -1.463 -0.345 1.00 95.38 194 LYS A C 1
ATOM 1449 O O . LYS A 1 194 ? -15.454 -0.684 0.500 1.00 95.38 194 LYS A O 1
ATOM 1454 N N . ASP A 1 195 ? -15.380 -1.526 -1.578 1.00 96.12 195 ASP A N 1
ATOM 1455 C CA . ASP A 1 195 ? -14.336 -0.639 -2.117 1.00 96.12 195 ASP A CA 1
ATOM 1456 C C . ASP A 1 195 ? -14.701 -0.036 -3.489 1.00 96.12 195 ASP A C 1
ATOM 1458 O O . ASP A 1 195 ? -13.822 0.316 -4.277 1.00 96.12 195 ASP A O 1
ATOM 1462 N N . GLU A 1 196 ? -15.998 0.046 -3.799 1.00 96.50 196 GLU A N 1
ATOM 1463 C CA . GLU A 1 196 ? -16.512 0.425 -5.120 1.00 96.50 196 GLU A CA 1
ATOM 1464 C C . GLU A 1 196 ? -16.075 1.846 -5.521 1.00 96.50 196 GLU A C 1
ATOM 1466 O O . GLU A 1 196 ? -15.574 2.035 -6.633 1.00 96.50 196 GLU A O 1
ATOM 1471 N N . GLN A 1 197 ? -16.174 2.827 -4.617 1.00 97.88 197 GLN A N 1
ATOM 1472 C CA . GLN A 1 197 ? -15.838 4.224 -4.917 1.00 97.88 197 GLN A CA 1
ATOM 1473 C C . GLN A 1 197 ? -14.333 4.417 -5.093 1.00 97.88 197 GLN A C 1
ATOM 1475 O O . GLN A 1 197 ? -13.885 5.129 -5.993 1.00 97.88 197 GLN A O 1
ATOM 1480 N N . THR A 1 198 ? -13.522 3.773 -4.251 1.00 97.56 198 THR A N 1
ATOM 1481 C CA . THR A 1 198 ? -12.065 3.887 -4.359 1.00 97.56 198 THR A CA 1
ATOM 1482 C C . THR A 1 198 ? -11.562 3.202 -5.630 1.00 97.56 198 THR A C 1
ATOM 1484 O O . THR A 1 198 ? -10.660 3.713 -6.295 1.00 97.56 198 THR A O 1
ATOM 1487 N N . VAL A 1 199 ? -12.157 2.063 -6.004 1.00 95.56 199 VAL A N 1
ATOM 1488 C CA . VAL A 1 199 ? -11.863 1.370 -7.267 1.00 95.56 199 VAL A CA 1
ATOM 1489 C C . VAL A 1 199 ? -12.213 2.240 -8.475 1.00 95.56 199 VAL A C 1
ATOM 1491 O O . VAL A 1 199 ? -11.393 2.323 -9.388 1.00 95.56 199 VAL A O 1
ATOM 1494 N N . GLU A 1 200 ? -13.369 2.908 -8.479 1.00 96.88 200 GLU A N 1
ATOM 1495 C CA . GLU A 1 200 ? -13.789 3.804 -9.568 1.00 96.88 200 GLU A CA 1
ATOM 1496 C C . GLU A 1 200 ? -12.761 4.915 -9.832 1.00 96.88 200 GLU A C 1
ATOM 1498 O O . GLU A 1 200 ? -12.410 5.183 -10.980 1.00 96.88 200 GLU A O 1
ATOM 1503 N N . VAL A 1 201 ? -12.210 5.514 -8.773 1.00 97.38 201 VAL A N 1
ATOM 1504 C CA . VAL A 1 201 ? -11.221 6.598 -8.896 1.00 97.38 201 VAL A CA 1
ATOM 1505 C C . VAL A 1 201 ? -9.838 6.083 -9.318 1.00 97.38 201 VAL A C 1
ATOM 1507 O O . VAL A 1 201 ? -9.115 6.760 -10.053 1.00 97.38 201 VAL A O 1
ATOM 1510 N N . VAL A 1 202 ? -9.444 4.892 -8.860 1.00 95.75 202 VAL A N 1
ATOM 1511 C CA . VAL A 1 202 ? -8.074 4.374 -9.029 1.00 95.75 202 VAL A CA 1
ATOM 1512 C C . VAL A 1 202 ? -7.894 3.565 -10.313 1.00 95.75 202 VAL A C 1
ATOM 1514 O O . VAL A 1 202 ? -6.784 3.529 -10.845 1.00 95.75 202 VAL A O 1
ATOM 1517 N N . MET A 1 203 ? -8.948 2.946 -10.852 1.00 93.94 203 MET A N 1
ATOM 1518 C CA . MET A 1 203 ? -8.832 2.116 -12.059 1.00 93.94 203 MET A CA 1
ATOM 1519 C C . MET A 1 203 ? -8.259 2.875 -13.269 1.00 93.94 203 MET A C 1
ATOM 1521 O O . MET A 1 203 ? -7.296 2.373 -13.853 1.00 93.94 203 MET A O 1
ATOM 1525 N N . PRO A 1 204 ? -8.711 4.104 -13.597 1.00 95.69 204 PRO A N 1
ATOM 1526 C CA . PRO A 1 204 ? -8.144 4.847 -14.725 1.00 95.69 204 PRO A CA 1
ATOM 1527 C C . PRO A 1 204 ? -6.656 5.183 -14.537 1.00 95.69 204 PRO A C 1
ATOM 1529 O O . PRO A 1 204 ? -5.899 5.266 -15.500 1.00 95.69 204 PRO A O 1
ATOM 1532 N N . LEU A 1 205 ? -6.198 5.350 -13.288 1.00 95.00 205 LEU A N 1
ATOM 1533 C CA . LEU A 1 205 ? -4.774 5.539 -13.000 1.00 95.00 205 LEU A CA 1
ATOM 1534 C C . LEU A 1 205 ? -3.975 4.257 -13.227 1.00 95.00 205 LEU A C 1
ATOM 1536 O O . LEU A 1 205 ? -2.851 4.324 -13.716 1.00 95.00 205 LEU A O 1
ATOM 1540 N N . ALA A 1 206 ? -4.528 3.098 -12.867 1.00 93.19 206 ALA A N 1
ATOM 1541 C CA . ALA A 1 206 ? -3.881 1.814 -13.112 1.00 93.19 206 ALA A CA 1
ATOM 1542 C C . ALA A 1 206 ? -3.719 1.549 -14.617 1.00 93.19 206 ALA A C 1
ATOM 1544 O O . ALA A 1 206 ? -2.649 1.112 -15.043 1.00 93.19 206 ALA A O 1
ATOM 1545 N N . GLU A 1 207 ? -4.741 1.872 -15.411 1.00 94.25 207 GLU A N 1
ATOM 1546 C CA . GLU A 1 207 ? -4.699 1.814 -16.877 1.00 94.25 207 GLU A CA 1
ATOM 1547 C C . GLU A 1 207 ? -3.643 2.770 -17.448 1.00 94.25 207 GLU A C 1
ATOM 1549 O O . GLU A 1 207 ? -2.807 2.347 -18.246 1.00 94.25 207 GLU A O 1
ATOM 1554 N N . LEU A 1 208 ? -3.585 4.015 -16.963 1.00 94.81 208 LEU A N 1
ATOM 1555 C CA . LEU A 1 208 ? -2.562 4.978 -17.381 1.00 94.81 208 LEU A CA 1
ATOM 1556 C C . LEU A 1 208 ? -1.138 4.520 -17.021 1.00 94.81 208 LEU A C 1
ATOM 1558 O O . LEU A 1 208 ? -0.221 4.661 -17.828 1.00 94.81 208 LEU A O 1
ATOM 1562 N N . ILE A 1 209 ? -0.922 3.951 -15.826 1.00 94.12 209 ILE A N 1
ATOM 1563 C CA . ILE A 1 209 ? 0.383 3.369 -15.457 1.00 94.12 209 ILE A CA 1
ATOM 1564 C C . ILE A 1 209 ? 0.750 2.259 -16.437 1.00 94.12 209 ILE A C 1
ATOM 1566 O O . ILE A 1 209 ? 1.900 2.192 -16.876 1.00 94.12 209 ILE A O 1
ATOM 1570 N N . TYR A 1 210 ? -0.211 1.389 -16.758 1.00 95.38 210 TYR A N 1
ATOM 1571 C CA . TYR A 1 210 ? 0.003 0.297 -17.694 1.00 95.38 210 TYR A CA 1
ATOM 1572 C C . TYR A 1 210 ? 0.452 0.840 -19.055 1.00 95.38 210 TYR A C 1
ATOM 1574 O O . TYR A 1 210 ? 1.497 0.427 -19.550 1.00 95.38 210 TYR A O 1
ATOM 1582 N N . GLU A 1 211 ? -0.282 1.800 -19.617 1.00 96.31 211 GLU A N 1
ATOM 1583 C CA . GLU A 1 211 ? 0.011 2.415 -20.917 1.00 96.31 211 GLU A CA 1
ATOM 1584 C C . GLU A 1 211 ? 1.381 3.108 -20.945 1.00 96.31 211 GLU A C 1
ATOM 1586 O O . GLU A 1 211 ? 2.161 2.916 -21.882 1.00 96.31 211 GLU A O 1
ATOM 1591 N N . LEU A 1 212 ? 1.715 3.876 -19.901 1.00 95.62 212 LEU A N 1
ATOM 1592 C CA . LEU A 1 212 ? 2.999 4.576 -19.806 1.00 95.62 212 LEU A CA 1
ATOM 1593 C C . LEU A 1 212 ? 4.181 3.602 -19.749 1.00 95.62 212 LEU A C 1
ATOM 1595 O O . LEU A 1 212 ? 5.198 3.835 -20.404 1.00 95.62 212 LEU A O 1
ATOM 1599 N N . ILE A 1 213 ? 4.058 2.515 -18.981 1.00 95.88 213 ILE A N 1
ATOM 1600 C CA . ILE A 1 213 ? 5.093 1.476 -18.922 1.00 95.88 213 ILE A CA 1
ATOM 1601 C C . ILE A 1 213 ? 5.179 0.753 -20.267 1.00 95.88 213 ILE A C 1
ATOM 1603 O O . ILE A 1 213 ? 6.278 0.568 -20.781 1.00 95.88 213 ILE A O 1
ATOM 1607 N N . ASP A 1 214 ? 4.047 0.363 -20.853 1.00 97.25 214 ASP A N 1
ATOM 1608 C CA . ASP A 1 214 ? 4.018 -0.366 -22.124 1.00 97.25 214 ASP A CA 1
ATOM 1609 C C . ASP A 1 214 ? 4.694 0.423 -23.252 1.00 97.25 214 ASP A C 1
ATOM 1611 O O . ASP A 1 214 ? 5.533 -0.126 -23.976 1.00 97.25 214 ASP A O 1
ATOM 1615 N N . THR A 1 215 ? 4.397 1.725 -23.316 1.00 96.69 215 THR A N 1
ATOM 1616 C CA . THR A 1 215 ? 4.977 2.679 -24.268 1.00 96.69 215 THR A CA 1
ATOM 1617 C C . THR A 1 215 ? 6.483 2.834 -24.065 1.00 96.69 215 THR A C 1
ATOM 1619 O O . THR A 1 215 ? 7.241 2.772 -25.035 1.00 96.69 215 THR A O 1
ATOM 1622 N N . ASP A 1 216 ? 6.958 3.010 -22.825 1.00 95.75 216 ASP A N 1
ATOM 1623 C CA . ASP A 1 216 ? 8.402 3.119 -22.570 1.00 95.75 216 ASP A CA 1
ATOM 1624 C C . ASP A 1 216 ? 9.143 1.821 -22.928 1.00 95.75 216 ASP A C 1
ATOM 1626 O O . ASP A 1 216 ? 10.240 1.864 -23.494 1.00 95.75 216 ASP A O 1
ATOM 1630 N N . LEU A 1 217 ? 8.525 0.660 -22.683 1.00 97.06 217 LEU A N 1
ATOM 1631 C CA . LEU A 1 217 ? 9.074 -0.636 -23.082 1.00 97.06 217 LEU A CA 1
ATOM 1632 C C . LEU A 1 217 ? 9.170 -0.782 -24.606 1.00 97.06 217 LEU A C 1
ATOM 1634 O O . LEU A 1 217 ? 10.169 -1.321 -25.089 1.00 97.06 217 LEU A O 1
ATOM 1638 N N . ASP A 1 218 ? 8.190 -0.288 -25.366 1.00 97.88 218 ASP A N 1
ATOM 1639 C CA . ASP A 1 218 ? 8.254 -0.283 -26.834 1.00 97.88 218 ASP A CA 1
ATOM 1640 C C . ASP A 1 218 ? 9.343 0.653 -27.354 1.00 97.88 218 ASP A C 1
ATOM 1642 O O . ASP A 1 218 ? 10.123 0.270 -28.229 1.00 97.88 218 ASP A O 1
ATOM 1646 N N . LEU A 1 219 ? 9.465 1.854 -26.784 1.00 96.62 219 LEU A N 1
ATOM 1647 C CA . LEU A 1 219 ? 10.548 2.781 -27.122 1.00 96.62 219 LEU A CA 1
ATOM 1648 C C . LEU A 1 219 ? 11.922 2.163 -26.832 1.00 96.62 219 LEU A C 1
ATOM 1650 O O . LEU A 1 219 ? 12.830 2.242 -27.665 1.00 96.62 219 LEU A O 1
ATOM 1654 N N . ALA A 1 220 ? 12.076 1.505 -25.680 1.00 97.25 220 ALA A N 1
ATOM 1655 C CA . ALA A 1 220 ? 13.305 0.811 -25.321 1.00 97.25 220 ALA A CA 1
ATOM 1656 C C . ALA A 1 220 ? 13.609 -0.350 -26.282 1.00 97.25 220 ALA A C 1
ATOM 1658 O O . ALA A 1 220 ? 14.734 -0.441 -26.774 1.00 97.25 220 ALA A O 1
ATOM 1659 N N . SER A 1 221 ? 12.625 -1.201 -26.589 1.00 98.19 221 SER A N 1
ATOM 1660 C CA . SER A 1 221 ? 12.791 -2.332 -27.514 1.00 98.19 221 SER A CA 1
ATOM 1661 C C . SER A 1 221 ? 13.173 -1.864 -28.921 1.00 98.19 221 SER A C 1
ATOM 1663 O O . SER A 1 221 ? 14.145 -2.362 -29.495 1.00 98.19 221 SER A O 1
ATOM 1665 N N . ASN A 1 222 ? 12.499 -0.834 -29.442 1.00 98.00 222 ASN A N 1
ATOM 1666 C CA . ASN A 1 222 ? 12.813 -0.244 -30.743 1.00 98.00 222 ASN A CA 1
ATOM 1667 C C . ASN A 1 222 ? 14.244 0.299 -30.795 1.00 98.00 222 ASN A C 1
ATOM 1669 O O . ASN A 1 222 ? 14.965 0.036 -31.763 1.00 98.00 222 ASN A O 1
ATOM 1673 N N . LYS A 1 223 ? 14.691 0.996 -29.741 1.00 98.06 223 LYS A N 1
ATOM 1674 C CA . LYS A 1 223 ? 16.064 1.504 -29.676 1.00 98.06 223 LYS A CA 1
ATOM 1675 C C . LYS A 1 223 ? 17.094 0.376 -29.572 1.00 98.06 223 LYS A C 1
ATOM 1677 O O . LYS A 1 223 ? 18.119 0.440 -30.241 1.00 98.06 223 LYS A O 1
ATOM 1682 N N . ILE A 1 224 ? 16.823 -0.685 -28.809 1.00 97.88 224 ILE A N 1
ATOM 1683 C CA . ILE A 1 224 ? 17.695 -1.875 -28.744 1.00 97.88 224 ILE A CA 1
ATOM 1684 C C . ILE A 1 224 ? 17.812 -2.540 -30.122 1.00 97.88 224 ILE A C 1
ATOM 1686 O O . ILE A 1 224 ? 18.908 -2.932 -30.524 1.00 97.88 224 ILE A O 1
ATOM 1690 N N . ALA A 1 225 ? 16.706 -2.653 -30.862 1.00 97.69 225 ALA A N 1
ATOM 1691 C CA . ALA A 1 225 ? 16.706 -3.211 -32.211 1.00 97.69 225 ALA A CA 1
ATOM 1692 C C . ALA A 1 225 ? 17.500 -2.341 -33.201 1.00 97.69 225 ALA A C 1
ATOM 1694 O O . ALA A 1 225 ? 18.220 -2.876 -34.042 1.00 97.69 225 ALA A O 1
ATOM 1695 N N . GLU A 1 226 ? 17.401 -1.015 -33.093 1.00 97.06 226 GLU A N 1
ATOM 1696 C CA . GLU A 1 226 ? 18.217 -0.069 -33.865 1.00 97.06 226 GLU A CA 1
ATOM 1697 C C . GLU A 1 226 ? 19.712 -0.239 -33.564 1.00 97.06 226 GLU A C 1
ATOM 1699 O O . GLU A 1 226 ? 20.489 -0.448 -34.492 1.00 97.06 226 GLU A O 1
ATOM 1704 N N . ILE A 1 227 ? 20.097 -0.251 -32.283 1.00 96.44 227 ILE A N 1
ATOM 1705 C CA . ILE A 1 227 ? 21.487 -0.458 -31.846 1.00 96.44 227 ILE A CA 1
ATOM 1706 C C . ILE A 1 227 ? 22.025 -1.792 -32.373 1.00 96.44 227 ILE A C 1
ATOM 1708 O O . ILE A 1 227 ? 23.130 -1.850 -32.905 1.00 96.44 227 ILE A O 1
ATOM 1712 N N . ARG A 1 228 ? 21.231 -2.867 -32.286 1.00 96.75 22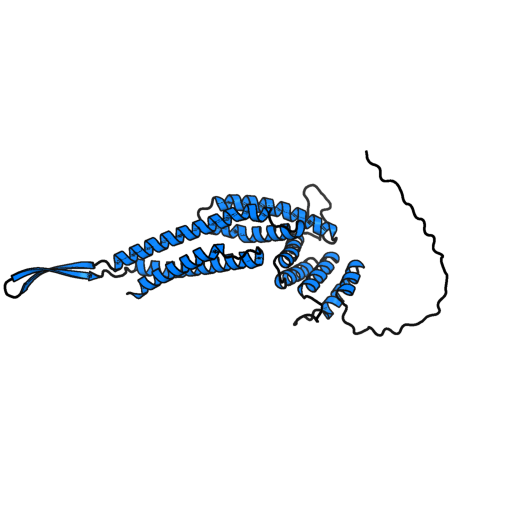8 ARG A N 1
ATOM 1713 C CA . ARG A 1 228 ? 21.611 -4.179 -32.827 1.00 96.75 228 ARG A CA 1
ATOM 1714 C C . ARG A 1 228 ? 21.889 -4.113 -34.328 1.00 96.75 228 ARG A C 1
ATOM 1716 O O . ARG A 1 228 ? 22.922 -4.606 -34.764 1.00 96.75 228 ARG A O 1
ATOM 1723 N N . ARG A 1 229 ? 20.992 -3.498 -35.109 1.00 95.56 229 ARG A N 1
ATOM 1724 C CA . ARG A 1 229 ? 21.176 -3.348 -36.563 1.00 95.56 229 ARG A CA 1
ATOM 1725 C C . ARG A 1 229 ? 22.424 -2.534 -36.901 1.00 95.56 229 ARG A C 1
ATOM 1727 O O . ARG A 1 229 ? 23.126 -2.898 -37.836 1.00 95.56 229 ARG A O 1
ATOM 1734 N N . ASN A 1 230 ? 22.704 -1.472 -36.147 1.00 93.50 230 ASN A N 1
ATOM 1735 C CA . ASN A 1 230 ? 23.892 -0.643 -36.351 1.00 93.50 230 ASN A CA 1
ATOM 1736 C C . ASN A 1 230 ? 25.183 -1.411 -36.029 1.00 93.50 230 ASN A C 1
ATOM 1738 O O . ASN A 1 230 ? 26.132 -1.349 -36.804 1.00 93.50 230 ASN A O 1
ATOM 1742 N N . ALA A 1 231 ? 25.201 -2.179 -34.937 1.00 93.12 231 ALA A N 1
ATOM 1743 C CA . ALA A 1 231 ? 26.356 -2.985 -34.540 1.00 93.12 231 ALA A CA 1
ATOM 1744 C C . ALA A 1 231 ? 26.652 -4.129 -35.525 1.00 93.12 231 ALA A C 1
ATOM 1746 O O . ALA A 1 231 ? 27.810 -4.446 -35.801 1.00 93.12 231 ALA A O 1
ATOM 1747 N N . GLU A 1 232 ? 25.597 -4.741 -36.074 1.00 93.06 232 GLU A N 1
ATOM 1748 C CA . GLU A 1 232 ? 25.685 -5.805 -37.080 1.00 93.06 232 GLU A CA 1
ATOM 1749 C C . GLU A 1 232 ? 25.966 -5.268 -38.495 1.00 93.06 232 GLU A C 1
ATOM 1751 O O . GLU A 1 232 ? 26.288 -6.054 -39.390 1.00 93.06 232 GLU A O 1
ATOM 1756 N N . ALA A 1 233 ? 25.874 -3.951 -38.712 1.00 91.12 233 ALA A N 1
ATOM 1757 C CA . ALA A 1 233 ? 26.193 -3.352 -39.996 1.00 91.12 233 ALA A CA 1
ATOM 1758 C C . ALA A 1 233 ? 27.685 -3.520 -40.314 1.00 91.12 233 ALA A C 1
ATOM 1760 O O . ALA A 1 233 ? 28.574 -3.300 -39.486 1.00 91.12 233 ALA A O 1
ATOM 1761 N N . ASN A 1 234 ? 27.956 -3.896 -41.561 1.00 83.38 234 ASN A N 1
ATOM 1762 C CA . ASN A 1 234 ? 29.302 -3.925 -42.102 1.00 83.38 234 ASN A CA 1
ATOM 1763 C C . ASN A 1 234 ? 29.664 -2.512 -42.570 1.00 83.38 234 ASN A C 1
ATOM 1765 O O . ASN A 1 234 ? 29.066 -1.999 -43.518 1.00 83.38 234 ASN A O 1
ATOM 1769 N N . ALA A 1 235 ? 30.649 -1.890 -41.929 1.00 79.38 235 ALA A N 1
ATOM 1770 C CA . ALA A 1 235 ? 31.278 -0.696 -42.464 1.00 79.38 235 ALA A CA 1
ATOM 1771 C C . ALA A 1 235 ? 32.363 -1.096 -43.459 1.00 79.38 235 ALA A C 1
ATOM 1773 O O . ALA A 1 235 ? 33.170 -1.998 -43.229 1.00 79.38 235 ALA A O 1
ATOM 1774 N N . VAL A 1 236 ? 32.378 -0.391 -44.580 1.00 74.69 236 VAL A N 1
ATOM 1775 C CA . VAL A 1 236 ? 33.426 -0.496 -45.587 1.00 74.69 236 VAL A CA 1
ATOM 1776 C C . VAL A 1 236 ? 34.640 0.234 -45.036 1.00 74.69 236 VAL A C 1
ATOM 1778 O O . VAL A 1 236 ? 34.625 1.459 -44.951 1.00 74.69 236 VAL A O 1
ATOM 1781 N N . VAL A 1 237 ? 35.660 -0.506 -44.610 1.00 76.44 237 VAL A N 1
ATOM 1782 C CA . VAL A 1 237 ? 36.858 0.093 -43.999 1.00 76.44 237 VAL A CA 1
ATOM 1783 C C . VAL A 1 237 ? 37.852 0.498 -45.068 1.00 76.44 237 VAL A C 1
ATOM 1785 O O . VAL A 1 237 ? 38.483 1.547 -44.971 1.00 76.44 237 VAL A O 1
ATOM 1788 N N . SER A 1 238 ? 37.971 -0.318 -46.112 1.00 73.50 238 SER A N 1
ATOM 1789 C CA . SER A 1 238 ? 38.788 -0.016 -47.275 1.00 73.50 238 SER A CA 1
ATOM 1790 C C . SER A 1 238 ? 38.263 -0.762 -48.499 1.00 73.50 238 SER A C 1
ATOM 1792 O O . SER A 1 238 ? 37.633 -1.816 -48.414 1.00 73.50 238 SER A O 1
ATOM 1794 N N . GLY A 1 239 ? 38.490 -0.179 -49.669 1.00 75.81 239 GLY A N 1
ATOM 1795 C CA . GLY A 1 239 ? 38.284 -0.839 -50.949 1.00 75.81 239 GLY A CA 1
ATOM 1796 C C . GLY A 1 239 ? 39.521 -0.622 -51.800 1.00 75.81 239 GLY A C 1
ATOM 1797 O O . GLY A 1 239 ? 40.105 0.464 -51.780 1.00 75.81 239 GLY A O 1
ATOM 1798 N N . GLY A 1 240 ? 39.948 -1.661 -52.504 1.00 84.81 240 GLY A N 1
ATOM 1799 C CA . GLY A 1 240 ? 41.139 -1.602 -53.334 1.00 84.81 240 GLY A CA 1
ATOM 1800 C C . GLY A 1 240 ? 41.066 -2.578 -54.493 1.00 84.81 240 GLY A C 1
ATOM 1801 O O . GLY A 1 240 ? 40.429 -3.630 -54.421 1.00 84.81 240 GLY A O 1
ATOM 1802 N N . TRP A 1 241 ? 41.744 -2.223 -55.579 1.00 86.69 241 TRP A N 1
ATOM 1803 C CA . TRP A 1 241 ? 41.979 -3.149 -56.675 1.00 86.69 241 TRP A CA 1
ATOM 1804 C C . TRP A 1 241 ? 42.954 -4.231 -56.213 1.00 86.69 241 TRP A C 1
ATOM 1806 O O . TRP A 1 241 ? 44.067 -3.919 -55.786 1.00 86.69 241 TRP A O 1
ATOM 1816 N N . ARG A 1 242 ? 42.553 -5.499 -56.313 1.00 84.38 242 ARG A N 1
ATOM 1817 C CA . ARG A 1 242 ? 43.458 -6.641 -56.155 1.00 84.38 242 ARG A CA 1
ATOM 1818 C C . ARG A 1 242 ? 43.726 -7.262 -57.518 1.00 84.38 242 ARG A C 1
ATOM 1820 O O . ARG A 1 242 ? 42.825 -7.344 -58.353 1.00 84.38 242 ARG A O 1
ATOM 1827 N N . VAL A 1 243 ? 44.976 -7.664 -57.737 1.00 84.50 243 VAL A N 1
ATOM 1828 C CA . VAL A 1 243 ? 45.404 -8.406 -58.925 1.00 84.50 243 VAL A CA 1
ATOM 1829 C C . VAL A 1 243 ? 45.857 -9.783 -58.471 1.00 84.50 243 VAL A C 1
ATOM 1831 O O . VAL A 1 243 ? 46.823 -9.894 -57.720 1.00 84.50 243 VAL A O 1
ATOM 1834 N N . GLU A 1 244 ? 45.184 -10.827 -58.936 1.00 89.31 244 GLU A N 1
ATOM 1835 C CA . GLU A 1 244 ? 45.598 -12.212 -58.710 1.00 89.31 244 GLU A CA 1
ATOM 1836 C C . GLU A 1 244 ? 45.342 -13.026 -59.990 1.00 89.31 244 GLU A C 1
ATOM 1838 O O . GLU A 1 244 ? 44.333 -12.865 -60.679 1.00 89.31 244 GLU A O 1
ATOM 1843 N N . ASN A 1 245 ? 46.338 -13.825 -60.390 1.00 90.00 245 ASN A N 1
ATOM 1844 C CA . ASN A 1 245 ? 46.377 -14.554 -61.668 1.00 90.00 245 ASN A CA 1
ATOM 1845 C C . ASN A 1 245 ? 46.142 -13.681 -62.922 1.00 90.00 245 ASN A C 1
ATOM 1847 O O . ASN A 1 245 ? 45.509 -14.112 -63.885 1.00 90.00 245 ASN A O 1
ATOM 1851 N N . GLY A 1 246 ? 46.632 -12.436 -62.914 1.00 89.62 246 GLY A N 1
ATOM 1852 C CA . GLY A 1 246 ? 46.519 -11.513 -64.052 1.00 89.62 246 GLY A CA 1
ATOM 1853 C C . GLY A 1 246 ? 45.113 -10.945 -64.288 1.00 89.62 246 GLY A C 1
ATOM 1854 O O . GLY A 1 246 ? 44.899 -10.267 -65.291 1.00 89.62 246 GLY A O 1
ATOM 1855 N N . ARG A 1 247 ? 44.156 -11.191 -63.381 1.00 86.50 247 ARG A N 1
ATOM 1856 C CA . ARG A 1 247 ? 42.839 -10.542 -63.377 1.00 86.50 247 ARG A CA 1
ATOM 1857 C C . ARG A 1 247 ? 42.784 -9.501 -62.266 1.00 86.50 247 ARG A C 1
ATOM 1859 O O . ARG A 1 247 ? 43.243 -9.757 -61.158 1.00 86.50 247 ARG A O 1
ATOM 1866 N N . THR A 1 248 ? 42.197 -8.350 -62.575 1.00 89.12 248 THR A N 1
ATOM 1867 C CA . THR A 1 248 ? 41.998 -7.249 -61.628 1.00 89.12 248 THR A CA 1
ATOM 1868 C C . THR A 1 248 ? 40.527 -7.179 -61.240 1.00 89.12 248 THR A C 1
ATOM 1870 O O . THR A 1 248 ? 39.668 -7.091 -62.118 1.00 89.12 248 THR A O 1
ATOM 1873 N N . TRP A 1 249 ? 40.223 -7.194 -59.945 1.00 88.75 249 TRP A N 1
ATOM 1874 C CA . TRP A 1 249 ? 38.871 -6.959 -59.434 1.00 88.75 249 TRP A CA 1
ATOM 1875 C C . TRP A 1 249 ? 38.896 -6.033 -58.222 1.00 88.75 249 TRP A C 1
ATOM 1877 O O . TRP A 1 249 ? 39.906 -5.901 -57.527 1.00 88.75 249 TRP A O 1
ATOM 1887 N N . TRP A 1 250 ? 37.776 -5.356 -57.988 1.00 83.88 250 TRP A N 1
ATOM 1888 C CA . TRP A 1 250 ? 37.586 -4.536 -56.800 1.00 83.88 250 TRP A CA 1
ATOM 1889 C C . TRP A 1 250 ? 37.246 -5.447 -55.621 1.00 83.88 250 TRP A C 1
ATOM 1891 O O . TRP A 1 250 ? 36.242 -6.160 -55.667 1.00 83.88 250 TRP A O 1
ATOM 1901 N N . GLN A 1 251 ? 38.075 -5.441 -54.578 1.00 86.94 251 GLN A N 1
ATOM 1902 C CA . GLN A 1 251 ? 37.757 -6.098 -53.315 1.00 86.94 251 GLN A CA 1
ATOM 1903 C C . GLN A 1 251 ? 37.391 -5.036 -52.287 1.00 86.94 251 GLN A C 1
ATOM 1905 O O . GLN A 1 251 ? 38.104 -4.051 -52.094 1.00 86.94 251 GLN A O 1
ATOM 1910 N N . GLN A 1 252 ? 36.255 -5.255 -51.639 1.00 85.12 252 GLN A N 1
ATOM 1911 C CA . GLN A 1 252 ? 35.752 -4.406 -50.579 1.00 85.12 252 GLN A CA 1
ATOM 1912 C C . GLN A 1 252 ? 35.974 -5.130 -49.253 1.00 85.12 252 GLN A C 1
ATOM 1914 O O . GLN A 1 252 ? 35.326 -6.143 -48.988 1.00 85.12 252 GLN A O 1
ATOM 1919 N N . ASP A 1 253 ? 36.905 -4.627 -48.445 1.00 83.81 253 ASP A N 1
ATOM 1920 C CA . ASP A 1 253 ? 37.148 -5.144 -47.105 1.00 83.81 253 ASP A CA 1
ATOM 1921 C C . ASP A 1 253 ? 36.162 -4.448 -46.157 1.00 83.81 253 ASP A C 1
ATOM 1923 O O . ASP A 1 253 ? 36.200 -3.232 -45.928 1.00 83.81 253 ASP A O 1
ATOM 1927 N N . SER A 1 254 ? 35.215 -5.225 -45.638 1.00 85.00 254 SER A N 1
ATOM 1928 C CA . SER A 1 254 ? 34.218 -4.742 -44.689 1.00 85.00 254 SER A CA 1
ATOM 1929 C C . SER A 1 254 ? 34.462 -5.325 -43.304 1.00 85.00 254 SER A C 1
ATOM 1931 O O . SER A 1 254 ? 34.651 -6.537 -43.183 1.00 85.00 254 SER A O 1
ATOM 1933 N N . VAL A 1 255 ? 34.396 -4.495 -42.264 1.00 85.81 255 VAL A N 1
ATOM 1934 C CA . VAL A 1 255 ? 34.405 -4.956 -40.866 1.00 85.81 255 VAL A CA 1
ATOM 1935 C C . VAL A 1 255 ? 33.076 -4.624 -40.206 1.00 85.81 255 VAL A C 1
ATOM 1937 O O . VAL A 1 255 ? 32.393 -3.675 -40.595 1.00 85.81 255 VAL A O 1
ATOM 1940 N N . ARG A 1 256 ? 32.709 -5.394 -39.183 1.00 85.12 256 ARG A N 1
ATOM 1941 C CA . ARG A 1 256 ? 31.571 -5.046 -38.329 1.00 85.12 256 ARG A CA 1
ATOM 1942 C C . ARG A 1 256 ? 31.886 -3.767 -37.564 1.00 85.12 256 ARG A C 1
ATOM 1944 O O . ARG A 1 256 ? 32.970 -3.659 -36.997 1.00 85.12 256 ARG A O 1
ATOM 1951 N N . VAL A 1 257 ? 30.943 -2.826 -37.550 1.00 88.69 257 VAL A N 1
ATOM 1952 C CA . VAL A 1 257 ? 31.090 -1.559 -36.811 1.00 88.69 257 VAL A CA 1
ATOM 1953 C C . VAL A 1 257 ? 31.246 -1.817 -35.310 1.00 88.69 257 VAL A C 1
ATOM 1955 O O . VAL A 1 257 ? 32.060 -1.161 -34.660 1.00 88.69 257 VAL A O 1
ATOM 1958 N N . GLY A 1 258 ? 30.498 -2.791 -34.783 1.00 92.75 258 GLY A N 1
ATOM 1959 C CA . GLY A 1 258 ? 30.411 -3.060 -33.349 1.00 92.75 258 GLY A CA 1
ATOM 1960 C C . GLY A 1 258 ? 29.635 -1.977 -32.593 1.00 92.75 258 GLY A C 1
ATOM 1961 O O . GLY A 1 258 ? 29.017 -1.098 -33.199 1.00 92.75 258 GLY A O 1
ATOM 1962 N N . LEU A 1 259 ? 29.648 -2.032 -31.259 1.00 95.62 259 LEU A N 1
ATOM 1963 C CA . LEU A 1 259 ? 28.939 -1.053 -30.424 1.00 95.62 259 LEU A CA 1
ATOM 1964 C C . LEU A 1 259 ? 29.780 0.196 -30.129 1.00 95.62 259 LEU A C 1
ATOM 1966 O O . LEU A 1 259 ? 30.879 0.134 -29.548 1.00 95.62 259 LEU A O 1
ATOM 1970 N N . SER A 1 260 ? 29.195 1.369 -30.369 1.00 95.06 260 SER A N 1
ATOM 1971 C CA . SER A 1 260 ? 29.771 2.632 -29.899 1.00 95.06 260 SER A CA 1
ATOM 1972 C C . SER A 1 260 ? 29.820 2.698 -28.362 1.00 95.06 260 SER A C 1
ATOM 1974 O O . SER A 1 260 ? 29.152 1.948 -27.639 1.00 95.06 260 SER A O 1
ATOM 1976 N N . ALA A 1 261 ? 30.653 3.594 -27.824 1.00 95.62 261 ALA A N 1
ATOM 1977 C CA . ALA A 1 261 ? 30.758 3.794 -26.377 1.00 95.62 261 ALA A CA 1
ATOM 1978 C C . ALA A 1 261 ? 29.436 4.291 -25.760 1.00 95.62 261 ALA A C 1
ATOM 1980 O O . ALA A 1 261 ? 29.074 3.867 -24.659 1.00 95.62 261 ALA A O 1
ATOM 1981 N N . ASP A 1 262 ? 28.707 5.143 -26.484 1.00 96.75 262 ASP A N 1
ATOM 1982 C CA . ASP A 1 262 ? 27.429 5.697 -26.038 1.00 96.75 262 ASP A CA 1
ATOM 1983 C C . ASP A 1 262 ? 26.319 4.642 -26.050 1.00 96.75 262 ASP A C 1
ATOM 1985 O O . ASP A 1 262 ? 25.561 4.548 -25.087 1.00 96.75 262 ASP A O 1
ATOM 1989 N N . GLU A 1 263 ? 26.269 3.771 -27.062 1.00 97.06 263 GLU A N 1
ATOM 1990 C CA . GLU A 1 263 ? 25.317 2.651 -27.101 1.00 97.06 263 GLU A CA 1
ATOM 1991 C C . GLU A 1 263 ? 25.566 1.656 -25.964 1.00 97.06 263 GLU A C 1
ATOM 1993 O O . GLU A 1 263 ? 24.623 1.236 -25.291 1.00 97.06 263 GLU A O 1
ATOM 1998 N N . ARG A 1 264 ? 26.835 1.328 -25.676 1.00 97.81 264 ARG A N 1
ATOM 1999 C CA . ARG A 1 264 ? 27.197 0.485 -24.522 1.00 97.81 264 ARG A CA 1
ATOM 2000 C C . ARG A 1 264 ? 26.754 1.106 -23.204 1.00 97.81 264 ARG A C 1
ATOM 2002 O O . ARG A 1 264 ? 26.242 0.395 -22.337 1.00 97.81 264 ARG A O 1
ATOM 2009 N N . ARG A 1 265 ? 26.954 2.415 -23.036 1.00 97.62 265 ARG A N 1
ATOM 2010 C CA . ARG A 1 265 ? 26.511 3.144 -21.840 1.00 97.62 265 ARG A CA 1
ATOM 2011 C C . ARG A 1 265 ? 24.990 3.111 -21.720 1.00 97.62 265 ARG A C 1
ATOM 2013 O O . ARG A 1 265 ? 24.484 2.684 -20.684 1.00 97.62 265 ARG A O 1
ATOM 2020 N N . TRP A 1 266 ? 24.285 3.466 -22.791 1.00 97.50 266 TRP A N 1
ATOM 2021 C CA . TRP A 1 266 ? 22.826 3.482 -22.832 1.00 97.50 266 TRP A CA 1
ATOM 2022 C C . TRP A 1 266 ? 22.226 2.105 -22.520 1.00 97.50 266 TRP A C 1
ATOM 2024 O O . TRP A 1 266 ? 21.318 2.012 -21.698 1.00 97.50 266 TRP A O 1
ATOM 2034 N N . LEU A 1 267 ? 22.764 1.021 -23.097 1.00 97.75 267 LEU A N 1
ATOM 2035 C CA . LEU A 1 267 ? 22.306 -0.348 -22.822 1.00 97.75 267 LEU A CA 1
ATOM 2036 C C . LEU A 1 267 ? 22.458 -0.709 -21.339 1.00 97.75 267 LEU A C 1
ATOM 2038 O O . LEU A 1 267 ? 21.523 -1.242 -20.743 1.00 97.75 267 LEU A O 1
ATOM 2042 N N . ARG A 1 268 ? 23.603 -0.393 -20.718 1.00 97.81 268 ARG A N 1
ATOM 2043 C CA . ARG A 1 268 ? 23.838 -0.658 -19.285 1.00 97.81 268 ARG A CA 1
ATOM 2044 C C . ARG A 1 268 ? 22.861 0.111 -18.399 1.00 97.81 268 ARG A C 1
ATOM 2046 O O . ARG A 1 268 ? 22.253 -0.480 -17.509 1.00 97.81 268 ARG A O 1
ATOM 2053 N N . GLU A 1 269 ? 22.685 1.403 -18.658 1.00 96.62 269 GLU A N 1
ATOM 2054 C CA . GLU A 1 269 ? 21.736 2.246 -17.922 1.00 96.62 269 GLU A CA 1
ATOM 2055 C C . GLU A 1 269 ? 20.299 1.740 -18.084 1.00 96.62 269 GLU A C 1
ATOM 2057 O O . GLU A 1 269 ? 19.562 1.616 -17.100 1.00 96.62 269 GLU A O 1
ATOM 2062 N N . LYS A 1 270 ? 19.911 1.375 -19.311 1.00 97.00 270 LYS A N 1
ATOM 2063 C CA . LYS A 1 270 ? 18.570 0.873 -19.604 1.00 97.00 270 LYS A CA 1
ATOM 2064 C C . LYS A 1 270 ? 18.314 -0.493 -18.956 1.00 97.00 270 LYS A C 1
ATOM 2066 O O . LYS A 1 270 ? 17.222 -0.688 -18.435 1.00 97.00 270 LYS A O 1
ATOM 2071 N N . ILE A 1 271 ? 19.296 -1.398 -18.882 1.00 97.50 271 ILE A N 1
ATOM 2072 C CA . ILE A 1 271 ? 19.176 -2.672 -18.139 1.00 97.50 271 ILE A CA 1
ATOM 2073 C C . ILE A 1 271 ? 18.889 -2.417 -16.651 1.00 97.50 271 ILE A C 1
ATOM 2075 O O . ILE A 1 271 ? 17.976 -3.025 -16.091 1.00 97.50 271 ILE A O 1
ATOM 2079 N N . VAL A 1 272 ? 19.621 -1.494 -16.014 1.00 96.12 272 VAL A N 1
ATOM 2080 C CA . VAL A 1 272 ? 19.391 -1.126 -14.603 1.00 96.12 272 VAL A CA 1
ATOM 2081 C C . VAL A 1 272 ? 17.993 -0.534 -14.416 1.00 96.12 272 VAL A C 1
ATOM 2083 O O . VAL A 1 272 ? 17.285 -0.893 -13.473 1.00 96.12 272 VAL A O 1
ATOM 2086 N N . TYR A 1 273 ? 17.572 0.348 -15.322 1.00 93.81 273 TYR A N 1
ATOM 2087 C CA . TYR A 1 273 ? 16.230 0.924 -15.314 1.00 93.81 273 TYR A CA 1
ATOM 2088 C C . TYR A 1 273 ? 15.132 -0.146 -15.450 1.00 93.81 273 TYR A C 1
ATOM 2090 O O . TYR A 1 273 ? 14.214 -0.174 -14.633 1.00 93.81 273 TYR A O 1
ATOM 2098 N N . LEU A 1 274 ? 15.246 -1.066 -16.414 1.00 94.25 274 LEU A N 1
ATOM 2099 C CA . LEU A 1 274 ? 14.278 -2.152 -16.619 1.00 94.25 274 LEU A CA 1
ATOM 2100 C C . LEU A 1 274 ? 14.193 -3.083 -15.399 1.00 94.25 274 LEU A C 1
ATOM 2102 O O . LEU A 1 274 ? 13.109 -3.562 -15.069 1.00 94.25 274 LEU A O 1
ATOM 2106 N N . GLY A 1 275 ? 15.303 -3.286 -14.682 1.00 93.75 275 GLY A N 1
ATOM 2107 C CA . GLY A 1 275 ? 15.306 -3.978 -13.391 1.00 93.75 275 GLY A CA 1
ATOM 2108 C C . GLY A 1 275 ? 14.400 -3.299 -12.357 1.00 93.75 275 GLY A C 1
ATOM 2109 O O . GLY A 1 275 ? 13.553 -3.960 -11.756 1.00 93.75 275 GLY A O 1
ATOM 2110 N N . LYS A 1 276 ? 14.507 -1.969 -12.218 1.00 91.00 276 LYS A N 1
ATOM 2111 C CA . LYS A 1 276 ? 13.647 -1.168 -11.324 1.00 91.00 276 LYS A CA 1
ATOM 2112 C C . LYS A 1 276 ? 12.176 -1.194 -11.749 1.00 91.00 276 LYS A C 1
ATOM 2114 O O . LYS A 1 276 ? 11.292 -1.265 -10.896 1.00 91.00 276 LYS A O 1
ATOM 2119 N N . VAL A 1 277 ? 11.900 -1.163 -13.057 1.00 90.81 277 VAL A N 1
ATOM 2120 C CA . VAL A 1 277 ? 10.532 -1.304 -13.590 1.00 90.81 277 VAL A CA 1
ATOM 2121 C C . VAL A 1 277 ? 9.954 -2.673 -13.227 1.00 90.81 277 VAL A C 1
ATOM 2123 O O . VAL A 1 277 ? 8.831 -2.741 -12.735 1.00 90.81 277 VAL A O 1
ATOM 2126 N N . ASN A 1 278 ? 10.714 -3.761 -13.398 1.00 93.00 278 ASN A N 1
ATOM 2127 C CA . ASN A 1 278 ? 10.253 -5.099 -13.020 1.00 93.00 278 ASN A CA 1
ATOM 2128 C C . ASN A 1 278 ? 9.966 -5.203 -11.512 1.00 93.00 278 ASN A C 1
ATOM 2130 O O . ASN A 1 278 ? 8.934 -5.756 -11.140 1.00 93.00 278 ASN A O 1
ATOM 2134 N N . GLU A 1 279 ? 10.835 -4.658 -10.657 1.00 90.56 279 GLU A N 1
ATOM 2135 C CA . GLU A 1 279 ? 10.605 -4.619 -9.206 1.00 90.56 279 GLU A CA 1
ATOM 2136 C C . GLU A 1 279 ? 9.328 -3.842 -8.857 1.00 90.56 279 GLU A C 1
ATOM 2138 O O . GLU A 1 279 ? 8.515 -4.297 -8.055 1.00 90.56 279 GLU A O 1
ATOM 2143 N N . THR A 1 280 ? 9.104 -2.704 -9.516 1.00 89.00 280 THR A N 1
ATOM 2144 C CA . THR A 1 280 ? 7.893 -1.895 -9.325 1.00 89.00 280 THR A CA 1
ATOM 2145 C C . THR A 1 280 ? 6.639 -2.662 -9.757 1.00 89.00 280 THR A C 1
ATOM 2147 O O . THR A 1 280 ? 5.632 -2.640 -9.053 1.00 89.00 280 THR A O 1
ATOM 2150 N N . LEU A 1 281 ? 6.686 -3.393 -10.876 1.00 91.44 281 LEU A N 1
ATOM 2151 C CA . LEU A 1 281 ? 5.584 -4.258 -11.319 1.00 91.44 281 LEU A CA 1
ATOM 2152 C C . LEU A 1 281 ? 5.312 -5.397 -10.324 1.00 91.44 281 LEU A C 1
ATOM 2154 O O . LEU A 1 281 ? 4.150 -5.729 -10.085 1.00 91.44 281 LEU A O 1
ATOM 2158 N N . ASP A 1 282 ? 6.349 -5.970 -9.708 1.00 90.88 282 ASP A N 1
ATOM 2159 C CA . ASP A 1 282 ? 6.190 -6.947 -8.626 1.00 90.88 282 ASP A CA 1
ATOM 2160 C C . ASP A 1 282 ? 5.522 -6.313 -7.395 1.00 90.88 282 ASP A C 1
ATOM 2162 O O . ASP A 1 282 ? 4.564 -6.877 -6.865 1.00 90.88 282 ASP A O 1
ATOM 2166 N N . GLN A 1 283 ? 5.941 -5.111 -6.988 1.00 87.19 283 GLN A N 1
ATOM 2167 C CA . GLN A 1 283 ? 5.313 -4.370 -5.888 1.00 87.19 283 GLN A CA 1
ATOM 2168 C C . GLN A 1 283 ? 3.840 -4.048 -6.181 1.00 87.19 283 GLN A C 1
ATOM 2170 O O . GLN A 1 283 ? 2.989 -4.263 -5.319 1.00 87.19 283 GLN A O 1
ATOM 2175 N N . LEU A 1 284 ? 3.510 -3.603 -7.399 1.00 88.00 284 LEU A N 1
ATOM 2176 C CA . LEU A 1 284 ? 2.129 -3.351 -7.831 1.00 88.00 284 LEU A CA 1
ATOM 2177 C C . LEU A 1 284 ? 1.291 -4.631 -7.823 1.00 88.00 284 LEU A C 1
ATOM 2179 O O . LEU A 1 284 ? 0.136 -4.619 -7.392 1.00 88.00 284 LEU A O 1
ATOM 2183 N N . ARG A 1 285 ? 1.868 -5.755 -8.255 1.00 92.38 285 ARG A N 1
ATOM 2184 C CA . ARG A 1 285 ? 1.202 -7.058 -8.223 1.00 92.38 285 ARG A CA 1
ATOM 2185 C C . ARG A 1 285 ? 0.923 -7.514 -6.795 1.00 92.38 285 ARG A C 1
ATOM 2187 O O . ARG A 1 285 ? -0.186 -7.967 -6.517 1.00 92.38 285 ARG A O 1
ATOM 2194 N N . GLU A 1 286 ? 1.900 -7.410 -5.901 1.00 88.31 286 GLU A N 1
ATOM 2195 C CA . GLU A 1 286 ? 1.726 -7.808 -4.503 1.00 88.31 286 GLU A CA 1
ATOM 2196 C C . GLU A 1 286 ? 0.786 -6.859 -3.753 1.00 88.31 286 GLU A C 1
ATOM 2198 O O . GLU A 1 286 ? -0.068 -7.335 -3.009 1.00 88.31 286 GLU A O 1
ATOM 2203 N N . ALA A 1 287 ? 0.829 -5.551 -4.021 1.00 84.62 287 ALA A N 1
ATOM 2204 C CA . ALA A 1 287 ? -0.169 -4.606 -3.521 1.00 84.62 287 ALA A CA 1
ATOM 2205 C C . ALA A 1 287 ? -1.573 -4.961 -4.037 1.00 84.62 287 ALA A C 1
ATOM 2207 O O . ALA A 1 287 ? -2.521 -5.035 -3.260 1.00 84.62 287 ALA A O 1
ATOM 2208 N N . SER A 1 288 ? -1.717 -5.274 -5.328 1.00 88.00 288 SER A N 1
ATOM 2209 C CA . SER A 1 288 ? -2.989 -5.703 -5.927 1.00 88.00 288 SER A CA 1
ATOM 2210 C C . SER A 1 288 ? -3.567 -6.952 -5.242 1.00 88.00 288 SER A C 1
ATOM 2212 O O . SER A 1 288 ? -4.774 -7.027 -5.015 1.00 88.00 288 SER A O 1
ATOM 2214 N N . LYS A 1 289 ? -2.721 -7.906 -4.840 1.00 88.56 289 LYS A N 1
ATOM 2215 C CA . LYS A 1 289 ? -3.153 -9.084 -4.073 1.00 88.56 289 LYS A CA 1
ATOM 2216 C C . LYS A 1 289 ? -3.475 -8.757 -2.622 1.00 88.56 289 LYS A C 1
ATOM 2218 O O . LYS A 1 289 ? -4.586 -9.016 -2.169 1.00 88.56 289 LYS A O 1
ATOM 2223 N N . LYS A 1 290 ? -2.493 -8.218 -1.899 1.00 82.88 290 LYS A N 1
ATOM 2224 C CA . LYS A 1 290 ? -2.543 -8.036 -0.447 1.00 82.88 290 LYS A CA 1
ATOM 2225 C C . LYS A 1 290 ? -3.515 -6.940 -0.052 1.00 82.88 290 LYS A C 1
ATOM 2227 O O . LYS A 1 290 ? -4.329 -7.141 0.840 1.00 82.88 290 LYS A O 1
ATOM 2232 N N . ASP A 1 291 ? -3.406 -5.786 -0.699 1.00 79.00 291 ASP A N 1
ATOM 2233 C CA . ASP A 1 291 ? -4.226 -4.640 -0.355 1.00 79.00 291 ASP A CA 1
ATOM 2234 C C . ASP A 1 291 ? -5.576 -4.741 -1.067 1.00 79.00 291 ASP A C 1
ATOM 2236 O O . ASP A 1 291 ? -6.586 -4.573 -0.405 1.00 79.00 291 ASP A O 1
ATOM 2240 N N . TRP A 1 292 ? -5.637 -5.094 -2.357 1.00 82.12 292 TRP A N 1
ATOM 2241 C CA . TRP A 1 292 ? -6.886 -5.007 -3.139 1.00 82.12 292 TRP A CA 1
ATOM 2242 C C . TRP A 1 292 ? -7.681 -6.311 -3.277 1.00 82.12 292 TRP A C 1
ATOM 2244 O O . TRP A 1 292 ? -8.755 -6.299 -3.876 1.00 82.12 292 TRP A O 1
ATOM 2254 N N . GLY A 1 293 ? -7.177 -7.442 -2.773 1.00 79.75 293 GLY A N 1
ATOM 2255 C CA . GLY A 1 293 ? -7.844 -8.743 -2.922 1.00 79.75 293 GLY A CA 1
ATOM 2256 C C . GLY A 1 293 ? -7.994 -9.201 -4.381 1.00 79.75 293 GLY A C 1
ATOM 2257 O O . GLY A 1 293 ? -8.823 -10.056 -4.689 1.00 79.75 293 GLY A O 1
ATOM 2258 N N . ARG A 1 294 ? -7.222 -8.621 -5.308 1.00 85.69 294 ARG A N 1
ATOM 2259 C CA . ARG A 1 294 ? -7.231 -8.958 -6.738 1.00 85.69 294 ARG A CA 1
ATOM 2260 C C . ARG A 1 294 ? -6.166 -10.020 -7.023 1.00 85.69 294 ARG A C 1
ATOM 2262 O O . ARG A 1 294 ? -5.278 -10.288 -6.226 1.00 85.69 294 ARG A O 1
ATOM 2269 N N . THR A 1 295 ? -6.197 -10.630 -8.204 1.00 90.00 295 THR A N 1
ATOM 2270 C CA . THR A 1 295 ? -5.219 -11.682 -8.556 1.00 90.00 295 THR A CA 1
ATOM 2271 C C . THR A 1 295 ? -3.823 -11.139 -8.886 1.00 90.00 295 THR A C 1
ATOM 2273 O O . THR A 1 295 ? -2.853 -11.899 -8.918 1.00 90.00 295 THR A O 1
ATOM 2276 N N . GLY A 1 296 ? -3.717 -9.845 -9.207 1.00 89.75 296 GLY A N 1
ATOM 2277 C CA . GLY A 1 296 ? -2.508 -9.226 -9.752 1.00 89.75 296 GLY A CA 1
ATOM 2278 C C . GLY A 1 296 ? -2.138 -9.688 -11.173 1.00 89.75 296 GLY A C 1
ATOM 2279 O O . GLY A 1 296 ? -1.123 -9.249 -11.707 1.00 89.75 296 GLY A O 1
ATOM 2280 N N . LYS A 1 297 ? -2.939 -10.553 -11.817 1.00 93.44 297 LYS A N 1
ATOM 2281 C CA . LYS A 1 297 ? -2.621 -11.119 -13.142 1.00 93.44 297 LYS A CA 1
ATOM 2282 C C . LYS A 1 297 ? -2.500 -10.065 -14.246 1.00 93.44 297 LYS A C 1
ATOM 2284 O O . LYS A 1 297 ? -1.722 -10.270 -15.169 1.00 93.44 297 LYS A O 1
ATOM 2289 N N . GLY A 1 298 ? -3.194 -8.930 -14.119 1.00 92.25 298 GLY A N 1
ATOM 2290 C CA . GLY A 1 298 ? -3.126 -7.828 -15.087 1.00 92.25 298 GLY A CA 1
ATOM 2291 C C . GLY A 1 298 ? -1.718 -7.257 -15.294 1.00 92.25 298 GLY A C 1
ATOM 2292 O O . GLY A 1 298 ? -1.419 -6.769 -16.373 1.00 92.25 298 GLY A O 1
ATOM 2293 N N . TRP A 1 299 ? -0.819 -7.390 -14.312 1.00 95.00 299 TRP A N 1
ATOM 2294 C CA . TRP A 1 299 ? 0.559 -6.887 -14.403 1.00 95.00 299 TRP A CA 1
ATOM 2295 C C . TRP A 1 299 ? 1.544 -7.882 -15.039 1.00 95.00 299 TRP A C 1
ATOM 2297 O O . TRP A 1 299 ? 2.665 -7.511 -15.388 1.00 95.00 299 TRP A O 1
ATOM 2307 N N . GLN A 1 300 ? 1.153 -9.152 -15.197 1.00 95.44 300 GLN A N 1
ATOM 2308 C CA . GLN A 1 300 ? 2.039 -10.207 -15.707 1.00 95.44 300 GLN A CA 1
ATOM 2309 C C . GLN A 1 300 ? 2.511 -9.977 -17.154 1.00 95.44 300 GLN A C 1
ATOM 2311 O O . GLN A 1 300 ? 3.695 -10.212 -17.405 1.00 95.44 300 GLN A O 1
ATOM 2316 N N . PRO A 1 301 ? 1.669 -9.500 -18.098 1.00 97.12 301 PRO A N 1
ATOM 2317 C CA . PRO A 1 301 ? 2.118 -9.217 -19.461 1.00 97.12 301 PRO A CA 1
ATOM 2318 C C . PRO A 1 301 ? 3.235 -8.168 -19.513 1.00 97.12 301 PRO A C 1
ATOM 2320 O O . PRO A 1 301 ? 4.266 -8.413 -20.140 1.00 97.12 301 PRO A O 1
ATOM 2323 N N . LEU A 1 302 ? 3.096 -7.054 -18.781 1.00 97.06 302 LEU A N 1
ATOM 2324 C CA . LEU A 1 302 ? 4.153 -6.041 -18.678 1.00 97.06 302 LEU A CA 1
ATOM 2325 C C . LEU A 1 302 ? 5.412 -6.598 -18.032 1.00 97.06 302 LEU A C 1
ATOM 2327 O O . LEU A 1 302 ? 6.517 -6.309 -18.480 1.00 97.06 302 LEU A O 1
ATOM 2331 N N . GLN A 1 303 ? 5.270 -7.435 -17.005 1.00 96.25 303 GLN A N 1
ATOM 2332 C CA . GLN A 1 303 ? 6.419 -8.058 -16.361 1.00 96.25 303 GLN A CA 1
ATOM 2333 C C . GLN A 1 303 ? 7.198 -8.952 -17.340 1.00 96.25 303 GLN A C 1
ATOM 2335 O O . GLN A 1 303 ? 8.427 -8.882 -17.415 1.00 96.25 303 GLN A O 1
ATOM 2340 N N . ALA A 1 304 ? 6.487 -9.762 -18.126 1.00 97.38 304 ALA A N 1
ATOM 2341 C CA . ALA A 1 304 ? 7.085 -10.592 -19.165 1.00 97.38 304 ALA A CA 1
ATOM 2342 C C . ALA A 1 304 ? 7.754 -9.739 -20.256 1.00 97.38 304 ALA A C 1
ATOM 2344 O O . ALA A 1 304 ? 8.892 -10.028 -20.635 1.00 97.38 304 ALA A O 1
ATOM 2345 N N . LYS A 1 305 ? 7.095 -8.660 -20.706 1.00 98.12 305 LYS A N 1
ATOM 2346 C CA . LYS A 1 305 ? 7.644 -7.704 -21.682 1.00 98.12 305 LYS A CA 1
ATOM 2347 C C . LYS A 1 305 ? 8.929 -7.059 -21.156 1.00 98.12 305 LYS A C 1
ATOM 2349 O O . LYS A 1 305 ? 9.951 -7.137 -21.830 1.00 98.12 305 LYS A O 1
ATOM 2354 N N . THR A 1 306 ? 8.936 -6.543 -19.926 1.00 97.75 306 THR A N 1
ATOM 2355 C CA . THR A 1 306 ? 10.125 -5.953 -19.281 1.00 97.75 306 THR A CA 1
ATOM 2356 C C . THR A 1 306 ? 11.300 -6.929 -19.241 1.00 97.75 306 THR A C 1
ATOM 2358 O O . THR A 1 306 ? 12.410 -6.573 -19.638 1.00 97.75 306 THR A O 1
ATOM 2361 N N . ARG A 1 307 ? 11.072 -8.181 -18.816 1.00 97.88 307 ARG A N 1
ATOM 2362 C CA . ARG A 1 307 ? 12.123 -9.216 -18.775 1.00 97.88 307 ARG A CA 1
ATOM 2363 C C . ARG A 1 307 ? 12.660 -9.546 -20.165 1.00 97.88 307 ARG A C 1
ATOM 2365 O O . ARG A 1 307 ? 13.869 -9.695 -20.322 1.00 97.88 307 ARG A O 1
ATOM 2372 N N . LYS A 1 308 ? 11.783 -9.627 -21.170 1.00 98.19 308 LYS A N 1
ATOM 2373 C CA . LYS A 1 308 ? 12.174 -9.848 -22.568 1.00 98.19 308 LYS A CA 1
ATOM 2374 C C . LYS A 1 308 ? 13.054 -8.708 -23.086 1.00 98.19 308 LYS A C 1
ATOM 2376 O O . LYS A 1 308 ? 14.141 -8.978 -23.586 1.00 98.19 308 LYS A O 1
ATOM 2381 N N . VAL A 1 309 ? 12.632 -7.453 -22.916 1.00 98.19 309 VAL A N 1
ATOM 2382 C CA . VAL A 1 309 ? 13.397 -6.272 -23.358 1.00 98.19 309 VAL A CA 1
ATOM 2383 C C . VAL A 1 309 ? 14.749 -6.189 -22.635 1.00 98.19 309 VAL A C 1
ATOM 2385 O O . VAL A 1 309 ? 15.771 -5.908 -23.259 1.00 98.19 309 VAL A O 1
ATOM 2388 N N . ALA A 1 310 ? 14.794 -6.509 -21.338 1.00 97.88 310 ALA A N 1
ATOM 2389 C CA . ALA A 1 310 ? 16.045 -6.559 -20.581 1.00 97.88 310 ALA A CA 1
ATOM 2390 C C . ALA A 1 310 ? 16.999 -7.649 -21.103 1.00 97.88 310 ALA A C 1
ATOM 2392 O O . ALA A 1 310 ? 18.190 -7.387 -21.280 1.00 97.88 310 ALA A O 1
ATOM 2393 N N . ALA A 1 311 ? 16.482 -8.846 -21.403 1.00 98.06 311 ALA A N 1
ATOM 2394 C CA . ALA A 1 311 ? 17.265 -9.933 -21.988 1.00 98.06 311 ALA A CA 1
ATOM 2395 C C . ALA A 1 311 ? 17.775 -9.586 -23.398 1.00 98.06 311 ALA A C 1
ATOM 2397 O O . ALA A 1 311 ? 18.913 -9.902 -23.741 1.00 98.06 311 ALA A O 1
ATOM 2398 N N . GLU A 1 312 ? 16.974 -8.889 -24.210 1.00 98.00 312 GLU A N 1
ATOM 2399 C CA . GLU A 1 312 ? 17.394 -8.393 -25.525 1.00 98.00 312 GLU A CA 1
ATOM 2400 C C . GLU A 1 312 ? 18.538 -7.380 -25.419 1.00 98.00 312 GLU A C 1
ATOM 2402 O O . GLU A 1 312 ? 19.501 -7.484 -26.183 1.00 98.00 312 GLU A O 1
ATOM 2407 N N . ALA A 1 313 ? 18.465 -6.440 -24.470 1.00 97.75 313 ALA A N 1
ATOM 2408 C CA . ALA A 1 313 ? 19.533 -5.475 -24.210 1.00 97.75 313 ALA A CA 1
ATOM 2409 C C . ALA A 1 313 ? 20.832 -6.165 -23.761 1.00 97.75 313 ALA A C 1
ATOM 2411 O O . ALA A 1 313 ? 21.907 -5.862 -24.280 1.00 97.75 313 ALA A O 1
ATOM 2412 N N . GLN A 1 314 ? 20.735 -7.129 -22.838 1.00 97.81 314 GLN A N 1
ATOM 2413 C CA . GLN A 1 314 ? 21.875 -7.935 -22.384 1.00 97.81 314 GLN A CA 1
ATOM 2414 C C . GLN A 1 314 ? 22.490 -8.747 -23.528 1.00 97.81 314 GLN A C 1
ATOM 2416 O O . GLN A 1 314 ? 23.710 -8.793 -23.663 1.00 97.81 314 GLN A O 1
ATOM 2421 N N . GLY A 1 315 ? 21.654 -9.343 -24.381 1.00 97.44 315 GLY A N 1
ATOM 2422 C CA . GLY A 1 315 ? 22.101 -10.121 -25.532 1.00 97.44 315 GLY A CA 1
ATOM 2423 C C . GLY A 1 315 ? 22.838 -9.288 -26.581 1.00 97.44 315 GLY A C 1
ATOM 2424 O O . GLY A 1 315 ? 23.760 -9.798 -27.207 1.00 97.44 315 GLY A O 1
ATOM 2425 N N . VAL A 1 316 ? 22.470 -8.014 -26.763 1.00 96.62 316 VAL A N 1
ATOM 2426 C CA . VAL A 1 316 ? 23.231 -7.087 -27.621 1.00 96.62 316 VAL A CA 1
ATOM 2427 C C . VAL A 1 316 ? 24.574 -6.743 -26.980 1.00 96.62 316 VAL A C 1
ATOM 2429 O O . VAL A 1 316 ? 25.592 -6.782 -27.658 1.00 96.62 316 VAL A O 1
ATOM 2432 N N . LEU A 1 317 ? 24.594 -6.474 -25.672 1.00 97.25 317 LEU A N 1
ATOM 2433 C CA . LEU A 1 317 ? 25.816 -6.098 -24.958 1.00 97.25 317 LEU A CA 1
ATOM 2434 C C . LEU A 1 317 ? 26.852 -7.235 -24.867 1.00 97.25 317 LEU A C 1
ATOM 2436 O O . LEU A 1 317 ? 28.040 -6.948 -24.822 1.00 97.25 317 LEU A O 1
ATOM 2440 N N . ALA A 1 318 ? 26.417 -8.498 -24.821 1.00 96.62 318 ALA A N 1
ATOM 2441 C CA . ALA A 1 318 ? 27.288 -9.669 -24.650 1.00 96.62 318 ALA A CA 1
ATOM 2442 C C . ALA A 1 318 ? 27.901 -10.221 -25.953 1.00 96.62 318 ALA A C 1
ATOM 2444 O O . ALA A 1 318 ? 28.674 -11.174 -25.900 1.00 96.62 318 ALA A O 1
ATOM 2445 N N . ARG A 1 319 ? 27.505 -9.696 -27.121 1.00 92.06 319 ARG A N 1
ATOM 2446 C CA . ARG A 1 319 ? 28.031 -10.119 -28.434 1.00 92.06 319 ARG A CA 1
ATOM 2447 C C . ARG A 1 319 ? 29.303 -9.374 -28.857 1.00 92.06 319 ARG A C 1
ATOM 2449 O O . ARG A 1 319 ? 29.870 -9.730 -29.887 1.00 92.06 319 ARG A O 1
ATOM 2456 N N . GLU A 1 320 ? 29.712 -8.378 -28.078 1.00 74.88 320 GLU A N 1
ATOM 2457 C CA . GLU A 1 320 ? 30.993 -7.667 -28.179 1.00 74.88 320 GLU A CA 1
ATOM 2458 C C . GLU A 1 320 ? 32.006 -8.254 -27.194 1.00 74.88 320 GLU A C 1
ATOM 2460 O O . GLU A 1 320 ? 33.188 -8.379 -27.578 1.00 74.88 320 GLU A O 1
#

Foldseek 3Di:
DDDDDDDDDDDDDDDDPDPDDDPPPDPPPPPDQDAPVNLVVCVVVLVLVVSLVSLCVQDDPDDAGDPRDQLLSSLQSNLLSCLLVQNLVVSLVSLVVSLVSDPAQLSNLLSLLLNLLSVQDDSQFHDDVPDPPGQRNSDPVSSLVSLVVSLVVLLVVLLVLLVVLLPDLDCPSLVVSVVSLLSSQSSCCNNPVDRVSSCVSCVSSVVSVVVSLVVVLVVLLVVLVVQLCQQQDWDQPDWDWDADPNDTDIDTDTDGPHGDPVLLVVLVVVLVVLVVVLVVLVVQLVCCCRNVVHNSVVSVVSNVSSVVSSVSSVVSNVVD

Radius of gyration: 33.61 Å; chains: 1; bounding box: 100×47×118 Å

Secondary structure (DSSP, 8-state):
---------------------------TTTTPPPPHHHHHHHHHTT-HHHHHHHHHHHS-SSSPPPTT--HHHHHHHHHHHHHHTT-HHHHHHHHHHHHHH-SSHHHHHHHHHHHHHHHH-BTTEEEETTEEEEEETTSHHHHHHHHHHHHHHHHHHHHHHHHHHTT-SSHHHHHTHHHHHHHHHHHHHHHHS--HHHHHHHHHHHHHHHHHHHHHHHHHHHHHHHHHHHHHSEEEEEEEEEEETTEEEEEEEEEE----HHHHHHHHHHHHHHHHHHHHHHHHHHHHHHTT----GGGHHHHHHHHHHHHHHHHHHTT-